Protein AF-A0A2N2ZBB4-F1 (afdb_monomer_lite)

pLDDT: mean 85.3, std 9.83, range [42.44, 98.0]

Structure (mmCIF, N/CA/C/O backbone):
data_AF-A0A2N2ZBB4-F1
#
_entry.id   AF-A0A2N2ZBB4-F1
#
loop_
_atom_site.group_PDB
_atom_site.id
_atom_site.type_symbol
_atom_site.label_atom_id
_atom_site.label_alt_id
_atom_site.label_comp_id
_atom_site.label_asym_id
_atom_site.label_entity_id
_atom_site.label_seq_id
_atom_site.pdbx_PDB_ins_code
_atom_site.Cartn_x
_atom_site.Cartn_y
_atom_site.Cartn_z
_atom_site.occupancy
_atom_site.B_iso_or_equiv
_atom_site.auth_seq_id
_atom_site.auth_comp_id
_atom_site.auth_asym_id
_atom_site.auth_atom_id
_atom_site.pdbx_PDB_model_num
ATOM 1 N N . MET A 1 1 ? 55.694 -20.682 -60.672 1.00 49.81 1 MET A N 1
ATOM 2 C CA . MET A 1 1 ? 54.400 -20.053 -61.016 1.00 49.81 1 MET A CA 1
ATOM 3 C C . MET A 1 1 ? 54.348 -18.717 -60.303 1.00 49.81 1 MET A C 1
ATOM 5 O O . MET A 1 1 ? 54.414 -18.713 -59.082 1.00 49.81 1 MET A O 1
ATOM 9 N N . GLY A 1 2 ? 54.354 -17.605 -61.037 1.00 61.22 2 GLY A N 1
ATOM 10 C CA . GLY A 1 2 ? 54.247 -16.278 -60.433 1.00 61.22 2 GLY A CA 1
ATOM 11 C C . GLY A 1 2 ? 52.829 -16.044 -59.915 1.00 61.22 2 GLY A C 1
ATOM 12 O O . GLY A 1 2 ? 51.870 -16.308 -60.638 1.00 61.22 2 GLY A O 1
ATOM 13 N N . SER A 1 3 ? 52.687 -15.614 -58.662 1.00 77.62 3 SER A N 1
ATOM 14 C CA . SER A 1 3 ? 51.388 -15.328 -58.048 1.00 77.62 3 SER A CA 1
ATOM 15 C C . SER A 1 3 ? 50.981 -13.878 -58.304 1.00 77.62 3 SER A C 1
ATOM 17 O O . SER A 1 3 ? 51.797 -12.972 -58.147 1.00 77.62 3 SER A O 1
ATOM 19 N N . VAL A 1 4 ? 49.718 -13.660 -58.675 1.00 87.31 4 VAL A N 1
ATOM 20 C CA . VAL A 1 4 ? 49.122 -12.318 -58.752 1.00 87.31 4 VAL A CA 1
ATOM 21 C C . VAL A 1 4 ? 49.021 -11.740 -57.344 1.00 87.31 4 VAL A C 1
ATOM 23 O O . VAL A 1 4 ? 48.645 -12.446 -56.408 1.00 87.31 4 VAL A O 1
ATOM 26 N N . GLN A 1 5 ? 49.361 -10.461 -57.206 1.00 90.62 5 GLN A N 1
ATOM 27 C CA . GLN A 1 5 ? 49.231 -9.722 -55.957 1.00 90.62 5 GLN A CA 1
ATOM 28 C C . GLN A 1 5 ? 48.104 -8.703 -56.048 1.00 90.62 5 GLN A C 1
ATOM 30 O O . GLN A 1 5 ? 47.898 -8.095 -57.092 1.00 90.62 5 GLN A O 1
ATOM 35 N N . PHE A 1 6 ? 47.406 -8.485 -54.943 1.00 91.88 6 PHE A N 1
ATOM 36 C CA . PHE A 1 6 ? 46.281 -7.569 -54.826 1.00 91.88 6 PHE A CA 1
ATOM 37 C C . PHE A 1 6 ? 46.608 -6.461 -53.828 1.00 91.88 6 PHE A C 1
ATOM 39 O O . PHE A 1 6 ? 47.278 -6.689 -52.818 1.00 91.88 6 PHE A O 1
ATOM 46 N N . SER A 1 7 ? 46.128 -5.259 -54.121 1.00 91.31 7 SER A N 1
ATOM 47 C CA . SER A 1 7 ? 46.130 -4.118 -53.214 1.00 91.31 7 SER A CA 1
ATOM 48 C C . SER A 1 7 ? 44.755 -3.465 -53.264 1.00 91.31 7 SER A C 1
ATOM 50 O O . SER A 1 7 ? 44.104 -3.414 -54.311 1.00 91.31 7 SER A O 1
ATOM 52 N N . SER A 1 8 ? 44.291 -3.002 -52.111 1.00 91.88 8 SER A N 1
ATOM 53 C CA . SER A 1 8 ? 42.981 -2.385 -51.961 1.00 91.88 8 SER A CA 1
ATOM 54 C C . SER A 1 8 ? 43.083 -1.119 -51.133 1.00 91.88 8 SER A C 1
ATOM 56 O O . SER A 1 8 ? 43.972 -1.002 -50.292 1.00 91.88 8 SER A O 1
ATOM 58 N N . TYR A 1 9 ? 42.150 -0.208 -51.341 1.00 93.00 9 TYR A N 1
ATOM 59 C CA . TYR A 1 9 ? 42.042 1.035 -50.601 1.00 93.00 9 TYR A CA 1
ATOM 60 C C . TYR A 1 9 ? 40.570 1.301 -50.302 1.00 93.00 9 TYR A C 1
ATOM 62 O O . TYR A 1 9 ? 39.749 1.323 -51.219 1.00 93.00 9 TYR A O 1
ATOM 70 N N . LEU A 1 10 ? 40.217 1.452 -49.023 1.00 92.94 10 LEU A N 1
ATOM 71 C CA . LEU A 1 10 ? 38.856 1.809 -48.635 1.00 92.94 10 LEU A CA 1
ATOM 72 C C . LEU A 1 10 ? 38.750 3.311 -48.359 1.00 92.94 10 LEU A C 1
ATOM 74 O O . LEU A 1 10 ? 39.071 3.791 -47.269 1.00 92.94 10 LEU A O 1
ATOM 78 N N . GLU A 1 11 ? 38.240 4.041 -49.342 1.00 91.50 11 GLU A N 1
ATOM 79 C CA . GLU A 1 11 ? 38.000 5.476 -49.240 1.00 91.50 11 GLU A CA 1
ATOM 80 C C . GLU A 1 11 ? 36.931 5.765 -48.173 1.00 91.50 11 GLU A C 1
ATOM 82 O O . GLU A 1 11 ? 35.864 5.145 -48.154 1.00 91.50 11 GLU A O 1
ATOM 87 N N . GLY A 1 12 ? 37.235 6.691 -47.259 1.00 83.44 12 GLY A N 1
ATOM 88 C CA . GLY A 1 12 ? 36.382 7.026 -46.112 1.00 83.44 12 GLY A CA 1
ATOM 89 C C . GLY A 1 12 ? 36.641 6.198 -44.845 1.00 83.44 12 GLY A C 1
ATOM 90 O O . GLY A 1 12 ? 36.011 6.452 -43.819 1.00 83.44 12 GLY A O 1
ATOM 91 N N . PHE A 1 13 ? 37.569 5.234 -44.884 1.00 90.25 13 PHE A N 1
ATOM 92 C CA . PHE A 1 13 ? 38.005 4.463 -43.710 1.00 90.25 13 PHE A CA 1
ATOM 93 C C . PHE A 1 13 ? 39.532 4.434 -43.553 1.00 90.25 13 PHE A C 1
ATOM 95 O O . PHE A 1 13 ? 40.037 4.537 -42.438 1.00 90.25 13 PHE A O 1
ATOM 102 N N . GLU A 1 14 ? 40.262 4.321 -44.663 1.00 88.38 14 GLU A N 1
ATOM 103 C CA . GLU A 1 14 ? 41.723 4.251 -44.708 1.00 88.38 14 GLU A CA 1
ATOM 104 C C . GLU A 1 14 ? 42.332 5.486 -45.375 1.00 88.38 14 GLU A C 1
ATOM 106 O O . GLU A 1 14 ? 41.694 6.149 -46.195 1.00 88.38 14 GLU A O 1
ATOM 111 N N . SER A 1 15 ? 43.587 5.781 -45.029 1.00 86.00 15 SER A N 1
ATOM 112 C CA . SER A 1 15 ? 44.340 6.896 -45.617 1.00 86.00 15 SER A CA 1
ATOM 113 C C . SER A 1 15 ? 45.124 6.499 -46.870 1.00 86.00 15 SER A C 1
ATOM 115 O O . SER A 1 15 ? 45.268 7.332 -47.753 1.00 86.00 15 SER A O 1
ATOM 117 N N . ASP A 1 16 ? 45.576 5.242 -46.973 1.00 91.25 16 ASP A N 1
ATOM 118 C CA . ASP A 1 16 ? 46.455 4.758 -48.047 1.00 91.25 16 ASP A CA 1
ATOM 119 C C . ASP A 1 16 ? 46.134 3.315 -48.470 1.00 91.25 16 ASP A C 1
ATOM 121 O O . ASP A 1 16 ? 45.447 2.571 -47.766 1.00 91.25 16 ASP A O 1
ATOM 125 N N . TRP A 1 17 ? 46.673 2.910 -49.624 1.00 92.12 17 TRP A N 1
ATOM 126 C CA . TRP A 1 17 ? 46.578 1.550 -50.157 1.00 92.12 17 TRP A CA 1
ATOM 127 C C . TRP A 1 17 ? 47.224 0.513 -49.237 1.00 92.12 17 TRP A C 1
ATOM 129 O O . TRP A 1 17 ? 48.308 0.713 -48.688 1.00 92.12 17 TRP A O 1
ATOM 139 N N . THR A 1 18 ? 46.600 -0.658 -49.138 1.00 91.69 18 THR A N 1
ATOM 140 C CA . THR A 1 18 ? 47.174 -1.777 -48.392 1.00 91.69 18 THR A CA 1
ATOM 141 C C . THR A 1 18 ? 48.433 -2.322 -49.073 1.00 91.69 18 THR A C 1
ATOM 143 O O . THR A 1 18 ? 48.511 -2.331 -50.310 1.00 91.69 18 THR A O 1
ATOM 146 N N . PRO A 1 19 ? 49.385 -2.884 -48.305 1.00 91.81 19 PRO A N 1
ATOM 147 C CA . PRO A 1 19 ? 50.499 -3.635 -48.869 1.00 91.81 19 PRO A CA 1
ATOM 148 C C . PRO A 1 19 ? 50.018 -4.746 -49.809 1.00 91.81 19 PRO A C 1
ATOM 150 O O . PRO A 1 19 ? 48.959 -5.343 -49.603 1.00 91.81 19 PRO A O 1
ATOM 153 N N . TRP A 1 20 ? 50.820 -5.029 -50.833 1.00 91.00 20 TRP A N 1
ATOM 154 C CA . TRP A 1 20 ? 50.541 -6.083 -51.803 1.00 91.00 20 TRP A CA 1
ATOM 155 C C . TRP A 1 20 ? 50.482 -7.456 -51.129 1.00 91.00 20 TRP A C 1
ATOM 157 O O . TRP A 1 20 ? 51.431 -7.868 -50.463 1.00 91.00 20 TRP A O 1
ATOM 167 N N . THR A 1 21 ? 49.385 -8.178 -51.338 1.00 90.56 21 THR A N 1
ATOM 168 C CA . THR A 1 21 ? 49.164 -9.518 -50.781 1.00 90.56 21 THR A CA 1
ATOM 169 C C . THR A 1 21 ? 48.795 -10.516 -51.872 1.00 90.56 21 THR A C 1
ATOM 171 O O . THR A 1 21 ? 48.210 -10.144 -52.882 1.00 90.56 21 THR A O 1
ATOM 174 N N . ASN A 1 22 ? 49.115 -11.795 -51.680 1.00 87.94 22 ASN A N 1
ATOM 175 C CA . ASN A 1 22 ? 48.676 -12.864 -52.586 1.00 87.94 22 ASN A CA 1
ATOM 176 C C . ASN A 1 22 ? 47.216 -13.294 -52.316 1.00 87.94 22 ASN A C 1
ATOM 178 O O . ASN A 1 22 ? 46.659 -14.085 -53.074 1.00 87.94 22 ASN A O 1
ATOM 182 N N . ASN A 1 23 ? 46.600 -12.798 -51.235 1.00 86.06 23 ASN A N 1
ATOM 183 C CA . ASN A 1 23 ? 45.224 -13.127 -50.873 1.00 86.06 23 ASN A CA 1
ATOM 184 C C . ASN A 1 23 ? 44.236 -12.317 -51.717 1.00 86.06 23 ASN A C 1
ATOM 186 O O . ASN A 1 23 ? 44.357 -11.100 -51.830 1.00 86.06 23 ASN A O 1
ATOM 190 N N . ASN A 1 24 ? 43.216 -12.985 -52.250 1.00 84.38 24 ASN A N 1
ATOM 191 C CA . ASN A 1 24 ? 42.137 -12.360 -53.019 1.00 84.38 24 ASN A CA 1
ATOM 192 C C . ASN A 1 24 ? 40.943 -11.910 -52.152 1.00 84.38 24 ASN A C 1
ATOM 194 O O . ASN A 1 24 ? 39.964 -11.392 -52.683 1.00 84.38 24 ASN A O 1
ATOM 198 N N . THR A 1 25 ? 41.005 -12.107 -50.833 1.00 86.62 25 THR A N 1
ATOM 199 C CA . THR A 1 25 ? 39.962 -11.719 -49.874 1.00 86.62 25 THR A CA 1
ATOM 200 C C . THR A 1 25 ? 40.499 -10.740 -48.842 1.00 86.62 25 THR A C 1
ATOM 202 O O . THR A 1 25 ? 41.623 -10.889 -48.356 1.00 86.62 25 THR A O 1
ATOM 205 N N . ARG A 1 26 ? 39.660 -9.778 -48.449 1.00 83.88 26 ARG A N 1
ATOM 206 C CA . ARG A 1 26 ? 39.962 -8.798 -47.406 1.00 83.88 26 ARG A CA 1
ATOM 207 C C . ARG A 1 26 ? 38.835 -8.732 -46.384 1.00 83.88 26 ARG A C 1
ATOM 209 O O . ARG A 1 26 ? 37.684 -8.526 -46.753 1.00 83.88 26 ARG A O 1
ATOM 216 N N . GLU A 1 27 ? 39.184 -8.849 -45.108 1.00 88.00 27 GLU A N 1
ATOM 217 C CA . GLU A 1 27 ? 38.256 -8.659 -43.993 1.00 88.00 27 GLU A CA 1
ATOM 218 C C . GLU A 1 27 ? 38.430 -7.260 -43.401 1.00 88.00 27 GLU A C 1
ATOM 220 O O . GLU A 1 27 ? 39.537 -6.859 -43.038 1.00 88.00 27 GLU A O 1
ATOM 225 N N . ILE A 1 28 ? 37.332 -6.509 -43.311 1.00 88.06 28 ILE A N 1
ATOM 226 C CA . ILE A 1 28 ? 37.315 -5.147 -42.774 1.00 88.06 28 ILE A CA 1
ATOM 227 C C . ILE A 1 28 ? 36.302 -5.116 -41.639 1.00 88.06 28 ILE A C 1
ATOM 229 O O . ILE A 1 28 ? 35.121 -5.396 -41.832 1.00 88.06 28 ILE A O 1
ATOM 233 N N . ASN A 1 29 ? 36.776 -4.781 -40.444 1.00 88.50 29 ASN A N 1
ATOM 234 C CA . ASN A 1 29 ? 35.970 -4.765 -39.231 1.00 88.50 29 ASN A CA 1
ATOM 235 C C . ASN A 1 29 ? 35.715 -3.326 -38.772 1.00 88.50 29 ASN A C 1
ATOM 237 O O . ASN A 1 29 ? 36.547 -2.448 -38.978 1.00 88.50 29 ASN A O 1
ATOM 241 N N . ARG A 1 30 ? 34.597 -3.115 -38.061 1.00 86.88 30 ARG A N 1
ATOM 242 C CA . ARG A 1 30 ? 34.236 -1.835 -37.411 1.00 86.88 30 ARG A CA 1
ATOM 243 C C . ARG A 1 30 ? 34.001 -0.664 -38.370 1.00 86.88 30 ARG A C 1
ATOM 245 O O . ARG A 1 30 ? 34.308 0.478 -38.041 1.00 86.88 30 ARG A O 1
ATOM 252 N N . LEU A 1 31 ? 33.409 -0.939 -39.526 1.00 90.38 31 LEU A N 1
ATOM 253 C CA . LEU A 1 31 ? 32.922 0.124 -40.392 1.00 90.38 31 LEU A CA 1
ATOM 254 C C . LEU A 1 31 ? 31.750 0.859 -39.730 1.00 90.38 31 LEU A C 1
ATOM 256 O O . LEU A 1 31 ? 30.819 0.235 -39.209 1.00 90.38 31 LEU A O 1
ATOM 260 N N . TYR A 1 32 ? 31.823 2.186 -39.733 1.00 90.19 32 TYR A N 1
ATOM 261 C CA . TYR A 1 32 ? 30.767 3.045 -39.213 1.00 90.19 32 TYR A CA 1
ATOM 262 C C . TYR A 1 32 ? 29.659 3.220 -40.262 1.00 90.19 32 TYR A C 1
ATOM 264 O O . TYR A 1 32 ? 29.865 2.931 -41.438 1.00 90.19 32 TYR A O 1
ATOM 272 N N . PRO A 1 33 ? 28.455 3.660 -39.871 1.00 91.25 33 PRO A N 1
ATOM 273 C CA . PRO A 1 33 ? 27.411 3.976 -40.834 1.00 91.25 33 PRO A CA 1
ATOM 274 C C . PRO A 1 33 ? 27.862 5.081 -41.794 1.00 91.25 33 PRO A C 1
ATOM 276 O O . PRO A 1 33 ? 28.304 6.142 -41.357 1.00 91.25 33 PRO A O 1
ATOM 279 N N . GLY A 1 34 ? 27.749 4.839 -43.097 1.00 91.25 34 GLY A N 1
ATOM 280 C CA . GLY A 1 34 ? 28.292 5.739 -44.110 1.00 91.25 34 GLY A CA 1
ATOM 281 C C . GLY A 1 34 ? 28.394 5.094 -45.485 1.00 91.25 34 GLY A C 1
ATOM 282 O O . GLY A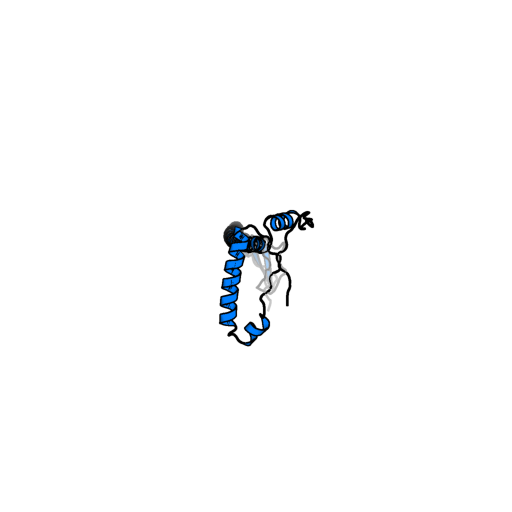 1 34 ? 28.182 3.889 -45.644 1.00 91.25 34 GLY A O 1
ATOM 283 N N . SER A 1 35 ? 28.688 5.922 -46.482 1.00 93.44 35 SER A N 1
ATOM 284 C CA . SER A 1 35 ? 28.996 5.474 -47.839 1.00 93.44 35 SER A CA 1
ATOM 285 C C . SER A 1 35 ? 30.499 5.280 -47.970 1.00 93.44 35 SER A C 1
ATOM 287 O O . SER A 1 35 ? 31.264 6.151 -47.563 1.00 93.44 35 SER A O 1
ATOM 289 N N . TYR A 1 36 ? 30.902 4.163 -48.560 1.00 94.31 36 TYR A N 1
ATOM 290 C CA . TYR A 1 36 ? 32.298 3.816 -48.779 1.00 94.31 36 TYR A CA 1
ATOM 291 C C . TYR A 1 36 ? 32.531 3.439 -50.236 1.00 94.31 36 TYR A C 1
ATOM 293 O O . TYR A 1 36 ? 31.662 2.837 -50.875 1.00 94.31 36 TYR A O 1
ATOM 301 N N . THR A 1 37 ? 33.732 3.740 -50.722 1.00 94.38 37 THR A N 1
ATOM 302 C CA . THR A 1 37 ? 34.207 3.319 -52.042 1.00 94.38 37 THR A CA 1
ATOM 303 C C . THR A 1 37 ? 35.419 2.418 -51.851 1.00 94.38 37 THR A C 1
ATOM 305 O O . THR A 1 37 ? 36.463 2.847 -51.363 1.00 94.38 37 THR A O 1
ATOM 308 N N . LEU A 1 38 ? 35.282 1.146 -52.217 1.00 94.44 38 LEU A N 1
ATOM 309 C CA . LEU A 1 38 ? 36.386 0.197 -52.214 1.00 94.44 38 LEU A CA 1
ATOM 310 C C . LEU A 1 38 ? 37.094 0.249 -53.562 1.00 94.44 38 LEU A C 1
ATOM 312 O O . LEU A 1 38 ? 36.510 -0.140 -54.568 1.00 94.44 38 LEU A O 1
ATOM 316 N N . TRP A 1 39 ? 38.351 0.667 -53.559 1.00 94.38 39 TRP A N 1
ATOM 317 C CA . TRP A 1 39 ? 39.244 0.626 -54.707 1.00 94.38 39 TRP A CA 1
ATOM 318 C C . TRP A 1 39 ? 40.098 -0.642 -54.664 1.00 94.38 39 TRP A C 1
ATOM 320 O O . TRP A 1 39 ? 40.628 -1.003 -53.613 1.00 94.38 39 TRP A O 1
ATOM 330 N N . VAL A 1 40 ? 40.247 -1.327 -55.798 1.00 92.62 40 VAL A N 1
ATOM 331 C CA . VAL A 1 40 ? 41.063 -2.541 -55.933 1.00 92.62 40 VAL A CA 1
ATOM 332 C C . VAL A 1 40 ? 41.928 -2.481 -57.183 1.00 92.62 40 VAL A C 1
ATOM 334 O O . VAL A 1 40 ? 41.483 -2.034 -58.239 1.00 92.62 40 VAL A O 1
ATOM 337 N N . LYS A 1 41 ? 43.161 -2.968 -57.068 1.00 93.31 41 LYS A N 1
ATOM 338 C CA . LYS A 1 41 ? 44.070 -3.185 -58.195 1.00 93.31 41 LYS A CA 1
ATOM 339 C C . LYS A 1 41 ? 44.900 -4.443 -57.970 1.00 93.31 41 LYS A C 1
ATOM 341 O O . LYS A 1 41 ? 45.146 -4.850 -56.832 1.00 93.31 41 LYS A O 1
ATOM 346 N N . ALA A 1 42 ? 45.326 -5.065 -59.056 1.00 91.81 42 ALA A N 1
ATOM 347 C CA . ALA A 1 42 ? 46.183 -6.238 -59.038 1.00 91.81 42 ALA A CA 1
ATOM 348 C C . ALA A 1 42 ? 47.526 -5.908 -59.685 1.00 91.81 42 ALA A C 1
ATOM 350 O O . ALA A 1 42 ? 47.624 -4.969 -60.464 1.00 91.81 42 ALA A O 1
ATOM 351 N N . LYS A 1 43 ? 48.561 -6.687 -59.398 1.00 92.06 43 LYS A N 1
ATOM 352 C CA . LYS A 1 43 ? 49.788 -6.682 -60.190 1.00 92.06 43 LYS A CA 1
ATOM 353 C C . LYS A 1 43 ? 50.210 -8.097 -60.537 1.00 92.06 43 LYS A C 1
ATOM 355 O O . LYS A 1 43 ? 50.068 -9.019 -59.725 1.00 92.06 43 LYS A O 1
ATOM 360 N N . ASN A 1 44 ? 50.688 -8.275 -61.762 1.00 87.88 44 ASN A N 1
ATOM 361 C CA . ASN A 1 44 ? 51.173 -9.562 -62.241 1.00 87.88 44 ASN A CA 1
ATOM 362 C C . ASN A 1 44 ? 52.585 -9.857 -61.694 1.00 87.88 44 ASN A C 1
ATOM 364 O O . ASN A 1 44 ? 53.189 -9.055 -60.980 1.00 87.88 44 ASN A O 1
ATOM 368 N N . PHE A 1 45 ? 53.131 -11.026 -62.021 1.00 82.38 45 PHE A N 1
ATOM 369 C CA . PHE A 1 45 ? 54.443 -11.438 -61.515 1.00 82.38 45 PHE A CA 1
ATOM 370 C C . PHE A 1 45 ? 55.632 -10.691 -62.141 1.00 82.38 45 PHE A C 1
ATOM 372 O O . PHE A 1 45 ? 56.741 -10.796 -61.624 1.00 82.38 45 PHE A O 1
ATOM 379 N N . TRP A 1 46 ? 55.410 -9.949 -63.229 1.00 81.44 46 TRP A N 1
ATOM 380 C CA . TRP A 1 46 ? 56.393 -9.048 -63.835 1.00 81.44 46 TRP A CA 1
ATOM 381 C C . TRP A 1 46 ? 56.364 -7.642 -63.215 1.00 81.44 46 TRP A C 1
ATOM 383 O O . TRP A 1 46 ? 57.181 -6.800 -63.573 1.00 81.44 46 TRP A O 1
ATOM 393 N N . GLY A 1 47 ? 55.463 -7.400 -62.256 1.00 79.62 47 GLY A N 1
ATOM 394 C CA . GLY A 1 47 ? 55.332 -6.124 -61.556 1.00 79.62 47 GLY A CA 1
ATOM 395 C C . GLY A 1 47 ? 54.439 -5.103 -62.261 1.00 79.62 47 GLY A C 1
ATOM 396 O O . GLY A 1 47 ? 54.372 -3.969 -61.798 1.00 79.62 47 GLY A O 1
ATOM 397 N N . GLU A 1 48 ? 53.736 -5.480 -63.332 1.00 86.44 48 GLU A N 1
ATOM 398 C CA . GLU A 1 48 ? 52.796 -4.591 -64.019 1.00 86.44 48 GLU A CA 1
ATOM 399 C C . GLU A 1 48 ? 51.475 -4.523 -63.248 1.00 86.44 48 GLU A C 1
ATOM 401 O O . GLU A 1 48 ? 50.870 -5.557 -62.940 1.00 86.44 48 GLU A O 1
ATOM 406 N N . GLU A 1 49 ? 51.035 -3.306 -62.931 1.00 90.75 49 GLU A N 1
ATOM 407 C CA . GLU A 1 49 ? 49.780 -3.038 -62.226 1.00 90.75 49 GLU A CA 1
ATOM 408 C C . GLU A 1 49 ? 48.586 -2.990 -63.194 1.00 90.75 49 GLU A C 1
ATOM 410 O O . GLU A 1 49 ? 48.692 -2.504 -64.319 1.00 90.75 49 GLU A O 1
ATOM 415 N N . SER A 1 50 ? 47.430 -3.474 -62.743 1.00 90.88 50 SER A N 1
ATOM 416 C CA . SER A 1 50 ? 46.154 -3.365 -63.444 1.00 90.88 50 SER A CA 1
ATOM 417 C C . SER A 1 50 ? 45.519 -1.993 -63.228 1.00 90.88 50 SER A C 1
ATOM 419 O O . SER A 1 50 ? 45.790 -1.309 -62.238 1.00 90.88 50 SER A O 1
ATOM 421 N N . GLU A 1 51 ? 44.563 -1.640 -64.086 1.00 90.00 51 GLU A N 1
ATOM 422 C CA . GLU A 1 51 ? 43.678 -0.506 -63.824 1.00 90.00 51 GLU A CA 1
ATOM 423 C C . GLU A 1 51 ? 42.919 -0.694 -62.504 1.00 90.00 51 GLU A C 1
ATOM 425 O O . GLU A 1 51 ? 42.480 -1.799 -62.151 1.00 90.00 51 GLU A O 1
ATOM 430 N N . SER A 1 52 ? 42.787 0.403 -61.759 1.00 90.88 52 SER A N 1
ATOM 431 C CA . SER A 1 52 ? 42.068 0.410 -60.488 1.00 90.88 52 SER A CA 1
ATOM 432 C C . SER A 1 52 ? 40.564 0.414 -60.737 1.00 90.88 52 SER A C 1
ATOM 434 O O . SER A 1 52 ? 40.063 1.235 -61.499 1.00 90.88 52 SER A O 1
ATOM 436 N N . HIS A 1 53 ? 39.844 -0.477 -60.063 1.00 92.38 53 HIS A N 1
ATOM 437 C CA . HIS A 1 53 ? 38.387 -0.579 -60.134 1.00 92.38 53 HIS A CA 1
ATOM 438 C C . HIS A 1 53 ? 37.764 -0.222 -58.788 1.00 92.38 53 HIS A C 1
ATOM 440 O O . HIS A 1 53 ? 38.363 -0.494 -57.747 1.00 92.38 53 HIS A O 1
ATOM 446 N N . SER A 1 54 ? 36.565 0.365 -58.801 1.00 92.38 54 SER A N 1
ATOM 447 C CA . SER A 1 54 ? 35.871 0.792 -57.585 1.00 92.38 54 SER A CA 1
ATOM 448 C C . SER A 1 54 ? 34.491 0.156 -57.411 1.00 92.38 54 SER A C 1
ATOM 450 O O . SER A 1 54 ? 33.770 -0.096 -58.377 1.00 92.38 54 SER A O 1
ATOM 452 N N . LEU A 1 55 ? 34.117 -0.099 -56.155 1.00 92.69 55 LEU A N 1
ATOM 453 C CA . LEU A 1 55 ? 32.798 -0.579 -55.745 1.00 92.69 55 LEU A CA 1
ATOM 454 C C . LEU A 1 55 ? 32.260 0.292 -54.608 1.00 92.69 55 LEU A C 1
ATOM 456 O O . LEU A 1 55 ? 32.898 0.416 -53.563 1.00 92.69 55 LEU A O 1
ATOM 460 N N . GLN A 1 56 ? 31.065 0.850 -54.788 1.00 94.25 56 GLN A N 1
ATOM 461 C CA . GLN A 1 56 ? 30.404 1.664 -53.770 1.00 94.25 56 GLN A CA 1
ATOM 462 C C . GLN A 1 56 ? 29.412 0.835 -52.956 1.00 94.25 56 GLN A C 1
ATOM 464 O O . GLN A 1 56 ? 28.620 0.072 -53.511 1.00 94.25 56 GLN A O 1
ATOM 469 N N . PHE A 1 57 ? 29.419 1.013 -51.637 1.00 92.69 57 PHE A N 1
ATOM 470 C CA . PHE A 1 57 ? 28.446 0.398 -50.738 1.00 92.69 57 PHE A CA 1
ATOM 471 C C . PHE A 1 57 ? 28.099 1.330 -49.571 1.00 92.69 57 PHE A C 1
ATOM 473 O O . PHE A 1 57 ? 28.858 2.231 -49.223 1.00 92.69 57 PHE A O 1
ATOM 480 N N . TYR A 1 58 ? 26.930 1.115 -48.963 1.00 93.75 58 TYR A N 1
ATOM 481 C CA . TYR A 1 58 ? 26.427 1.921 -47.849 1.00 93.75 58 TYR A CA 1
ATOM 482 C C . TYR A 1 58 ? 26.123 1.052 -46.633 1.00 93.75 58 TYR A C 1
ATOM 484 O O . TYR A 1 58 ? 25.401 0.056 -46.730 1.00 93.75 58 TYR A O 1
ATOM 492 N N . ILE A 1 59 ? 26.628 1.462 -45.473 1.00 91.62 59 ILE A N 1
ATOM 493 C CA . ILE A 1 59 ? 26.365 0.807 -44.193 1.00 91.62 59 ILE A CA 1
ATOM 494 C C . ILE A 1 59 ? 25.266 1.572 -43.466 1.00 91.62 59 ILE A C 1
ATOM 496 O O . ILE A 1 59 ? 25.434 2.733 -43.093 1.00 91.62 59 ILE A O 1
ATOM 500 N N . LYS A 1 60 ? 24.124 0.904 -43.262 1.00 89.19 60 LYS A N 1
ATOM 501 C CA . LYS A 1 60 ? 22.973 1.477 -42.555 1.00 89.19 60 LYS A CA 1
ATOM 502 C C . LYS A 1 60 ? 23.284 1.657 -41.061 1.00 89.19 60 LYS A C 1
ATOM 504 O O . LYS A 1 60 ? 23.869 0.752 -40.460 1.00 89.19 60 LYS A O 1
ATOM 509 N N . PRO A 1 61 ? 22.853 2.772 -40.443 1.00 86.94 61 PRO A N 1
ATOM 510 C CA . PRO A 1 61 ? 22.948 2.954 -38.999 1.00 86.94 61 PRO A CA 1
ATOM 511 C C . PRO A 1 61 ? 22.103 1.923 -38.253 1.00 86.94 61 PRO A C 1
ATOM 513 O O . PRO A 1 61 ? 21.167 1.330 -38.803 1.00 86.94 61 PRO A O 1
ATOM 516 N N . LYS A 1 62 ? 22.439 1.695 -36.982 1.00 87.50 62 LYS A N 1
ATOM 517 C CA . LYS A 1 62 ? 21.730 0.713 -36.157 1.00 87.50 62 LYS A CA 1
ATOM 518 C C . LYS A 1 62 ? 20.310 1.209 -35.890 1.00 87.50 62 LYS A C 1
ATOM 520 O O . LYS A 1 62 ? 20.080 2.395 -35.682 1.00 87.50 62 LYS A O 1
ATOM 525 N N . PHE A 1 63 ? 19.340 0.297 -35.849 1.00 81.88 63 PHE A N 1
ATOM 526 C CA . PHE A 1 63 ? 17.922 0.659 -35.710 1.00 81.88 63 PHE A CA 1
ATOM 527 C C . PHE A 1 63 ? 17.624 1.500 -34.452 1.00 81.88 63 PHE A C 1
ATOM 529 O O . PHE A 1 63 ? 16.746 2.361 -34.485 1.00 81.88 63 PHE A O 1
ATOM 536 N N . PHE A 1 64 ? 18.373 1.295 -33.363 1.00 81.88 64 PHE A N 1
ATOM 537 C CA . PHE A 1 64 ? 18.201 2.025 -32.105 1.00 81.88 64 PHE A CA 1
ATOM 538 C C . PHE A 1 64 ? 18.795 3.441 -32.104 1.00 81.88 64 PHE A C 1
ATOM 540 O O . PHE A 1 64 ? 18.543 4.202 -31.176 1.00 81.88 64 PHE A O 1
ATOM 547 N N . GLU A 1 65 ? 19.550 3.809 -33.139 1.00 79.94 65 GLU A N 1
ATOM 548 C CA . GLU A 1 65 ? 20.069 5.169 -33.338 1.00 79.94 65 GLU A CA 1
ATOM 549 C C . GLU A 1 65 ? 19.058 6.055 -34.090 1.00 79.94 65 GLU A C 1
ATOM 551 O O . GLU A 1 65 ? 19.295 7.240 -34.304 1.00 79.94 65 GLU A O 1
ATOM 556 N N . THR A 1 66 ? 17.905 5.502 -34.485 1.00 87.38 66 THR A N 1
ATOM 557 C CA . THR A 1 66 ? 16.840 6.267 -35.141 1.00 87.38 66 THR A CA 1
ATOM 558 C C . THR A 1 66 ? 15.995 7.038 -34.122 1.00 87.38 66 THR A C 1
ATOM 560 O O . THR A 1 66 ? 15.594 6.504 -33.087 1.00 87.38 66 THR A O 1
ATOM 563 N N . ASN A 1 67 ? 15.634 8.286 -34.441 1.00 88.00 67 ASN A N 1
ATOM 564 C CA . ASN A 1 67 ? 14.783 9.113 -33.571 1.00 88.00 67 ASN A CA 1
ATOM 565 C C . ASN A 1 67 ? 13.436 8.442 -33.252 1.00 88.00 67 ASN A C 1
ATOM 567 O O . ASN A 1 67 ? 12.941 8.549 -32.132 1.00 88.00 67 ASN A O 1
ATOM 571 N N . TYR A 1 68 ? 12.861 7.702 -34.207 1.00 90.19 68 TYR A N 1
ATOM 572 C CA . TYR A 1 68 ? 11.616 6.957 -34.000 1.00 90.19 68 TYR A CA 1
ATOM 573 C C . TYR A 1 68 ? 11.736 5.899 -32.900 1.00 90.19 68 TYR A C 1
ATOM 575 O O . TYR A 1 68 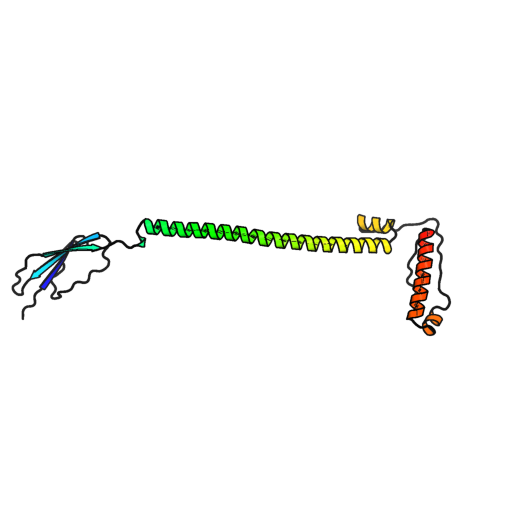? 10.809 5.742 -32.108 1.00 90.19 68 TYR A O 1
ATOM 583 N N . PHE A 1 69 ? 12.876 5.210 -32.810 1.00 92.62 69 PHE A N 1
ATOM 584 C CA . PHE A 1 69 ? 13.117 4.226 -31.758 1.00 92.62 69 PHE A CA 1
ATOM 585 C C . PHE A 1 69 ? 13.186 4.883 -30.374 1.00 92.62 69 PHE A C 1
ATOM 587 O O . PHE A 1 69 ? 12.562 4.398 -29.431 1.00 92.62 69 PHE A O 1
ATOM 594 N N . ILE A 1 70 ? 13.872 6.025 -30.262 1.00 90.75 70 ILE A N 1
ATOM 595 C CA . ILE A 1 70 ? 13.964 6.790 -29.008 1.00 90.75 70 ILE A CA 1
ATOM 596 C C . ILE A 1 70 ? 12.574 7.267 -28.568 1.00 90.75 70 ILE A C 1
ATOM 598 O O . ILE A 1 70 ? 12.196 7.086 -27.411 1.00 90.75 70 ILE A O 1
ATOM 602 N N . ILE A 1 71 ? 11.783 7.821 -29.492 1.00 95.19 71 ILE A N 1
ATOM 603 C CA . ILE A 1 71 ? 10.413 8.274 -29.214 1.00 95.19 71 ILE A CA 1
ATOM 604 C C . ILE A 1 71 ? 9.532 7.099 -28.765 1.00 95.19 71 ILE A C 1
ATOM 606 O O . ILE A 1 71 ? 8.802 7.225 -27.782 1.00 95.19 71 ILE A O 1
ATOM 610 N N . ALA A 1 72 ? 9.623 5.946 -29.433 1.00 95.69 72 ALA A N 1
ATOM 611 C CA . ALA A 1 72 ? 8.875 4.749 -29.055 1.00 95.69 72 ALA A CA 1
ATOM 612 C C . ALA A 1 72 ? 9.259 4.249 -27.651 1.00 95.69 72 ALA A C 1
ATOM 614 O O . ALA A 1 72 ? 8.384 3.921 -26.848 1.00 95.69 72 ALA A O 1
ATOM 615 N N . PHE A 1 73 ? 10.554 4.247 -27.325 1.00 95.81 73 PHE A N 1
ATOM 616 C CA . PHE A 1 73 ? 11.048 3.838 -26.012 1.00 95.81 73 PHE A CA 1
ATOM 617 C C . PHE A 1 73 ? 10.580 4.785 -24.897 1.00 95.81 73 PHE A C 1
ATOM 619 O O . PHE A 1 73 ? 10.087 4.335 -23.862 1.00 95.81 73 PHE A O 1
ATOM 626 N N . LEU A 1 74 ? 10.649 6.100 -25.130 1.00 96.88 74 LEU A N 1
ATOM 627 C CA . LEU A 1 74 ? 10.119 7.105 -24.203 1.00 96.88 74 LEU A CA 1
ATOM 628 C C . LEU A 1 74 ? 8.602 6.971 -24.021 1.00 96.88 74 LEU A C 1
ATOM 630 O O . LEU A 1 74 ? 8.112 7.054 -22.895 1.00 96.88 74 LEU A O 1
ATOM 634 N N . GLY A 1 75 ? 7.863 6.710 -25.102 1.00 97.56 75 GLY A N 1
ATOM 635 C CA . GLY A 1 75 ? 6.422 6.465 -25.060 1.00 97.56 75 GLY A CA 1
ATOM 636 C C . GLY A 1 75 ? 6.055 5.237 -24.224 1.00 97.56 75 GLY A C 1
ATOM 637 O O . GLY A 1 75 ? 5.154 5.312 -23.389 1.00 97.56 75 GLY A O 1
ATOM 638 N N . LEU A 1 76 ? 6.787 4.129 -24.380 1.00 97.88 76 LEU A N 1
ATOM 639 C CA . LEU A 1 76 ? 6.616 2.926 -23.558 1.00 97.88 76 LEU A CA 1
ATOM 640 C C . LEU A 1 76 ? 6.919 3.194 -22.080 1.00 97.88 76 LEU A C 1
ATOM 642 O O . LEU A 1 76 ? 6.158 2.767 -21.211 1.00 97.88 76 LEU A O 1
ATOM 646 N N . GLY A 1 77 ? 7.983 3.946 -21.788 1.00 97.88 77 GLY A N 1
ATOM 647 C CA . GLY A 1 77 ? 8.307 4.370 -20.426 1.00 97.88 77 GLY A CA 1
ATOM 648 C C . GLY A 1 77 ? 7.202 5.230 -19.806 1.00 97.88 77 GLY A C 1
ATOM 649 O O . GLY A 1 77 ? 6.764 4.974 -18.683 1.00 97.88 77 GLY A O 1
ATOM 650 N N . PHE A 1 78 ? 6.687 6.206 -20.556 1.00 98.00 78 PHE A N 1
ATOM 651 C CA . PHE A 1 78 ? 5.583 7.058 -20.117 1.00 98.00 78 PHE A CA 1
ATOM 652 C C . PHE A 1 78 ? 4.291 6.262 -19.888 1.00 98.00 78 PHE A C 1
ATOM 654 O O . PHE A 1 78 ? 3.621 6.444 -18.870 1.00 98.00 78 PHE A O 1
ATOM 661 N N . LEU A 1 79 ? 3.969 5.320 -20.779 1.00 98.00 79 LEU A N 1
ATOM 662 C CA . LEU A 1 79 ? 2.830 4.419 -20.616 1.00 98.00 79 LEU A CA 1
ATOM 663 C C . LEU A 1 79 ? 2.976 3.561 -19.350 1.00 98.00 79 LEU A C 1
ATOM 665 O O . LEU A 1 79 ? 2.034 3.462 -18.564 1.00 98.00 79 LEU A O 1
ATOM 669 N N . GLY A 1 80 ? 4.165 3.006 -19.101 1.00 98.00 80 GLY A N 1
ATOM 670 C CA . GLY A 1 80 ? 4.476 2.270 -17.874 1.00 98.00 80 GLY A CA 1
ATOM 671 C C . GLY A 1 80 ? 4.318 3.124 -16.610 1.00 98.00 80 GLY A C 1
ATOM 672 O O . GLY A 1 80 ? 3.743 2.671 -15.617 1.00 98.00 80 GLY A O 1
ATOM 673 N N . LEU A 1 81 ? 4.732 4.394 -16.651 1.00 97.81 81 LEU A N 1
ATOM 674 C CA . LEU A 1 81 ? 4.513 5.343 -15.556 1.00 97.81 81 LEU A CA 1
ATOM 675 C C . LEU A 1 81 ? 3.023 5.623 -15.324 1.00 97.81 81 LEU A C 1
ATOM 677 O O . LEU A 1 81 ? 2.571 5.603 -14.180 1.00 97.81 81 LEU A O 1
ATOM 681 N N . LEU A 1 82 ? 2.228 5.808 -16.380 1.00 97.44 82 LEU A N 1
ATOM 682 C CA . LEU A 1 82 ? 0.780 5.998 -16.251 1.00 97.44 82 LEU A CA 1
ATOM 683 C C . LEU A 1 82 ? 0.084 4.766 -15.667 1.00 97.44 82 LEU A C 1
ATOM 685 O O . LEU A 1 82 ? -0.779 4.906 -14.795 1.00 97.44 82 LEU A O 1
ATOM 689 N N . LEU A 1 83 ? 0.467 3.570 -16.118 1.00 97.44 83 LEU A N 1
ATOM 690 C CA . LEU A 1 83 ? -0.051 2.305 -15.600 1.00 97.44 83 LEU A CA 1
ATOM 691 C C . LEU A 1 83 ? 0.336 2.109 -14.134 1.00 97.44 83 LEU A C 1
ATOM 693 O O . LEU A 1 83 ? -0.533 1.816 -13.315 1.00 97.44 83 LEU A O 1
ATOM 697 N N . SER A 1 84 ? 1.597 2.349 -13.770 1.00 96.88 84 SER A N 1
ATOM 698 C CA . SER A 1 84 ? 2.043 2.258 -12.374 1.00 96.88 84 SER A CA 1
ATOM 699 C C . SER A 1 84 ? 1.337 3.282 -11.479 1.00 96.88 84 SER A C 1
ATOM 701 O O . SER A 1 84 ? 0.925 2.945 -10.369 1.00 96.88 84 SER A O 1
ATOM 703 N N . TYR A 1 85 ? 1.091 4.502 -11.969 1.00 97.38 85 TYR A N 1
ATOM 704 C CA . TYR A 1 85 ? 0.331 5.523 -11.249 1.00 97.38 85 TYR A CA 1
ATOM 705 C C . TYR A 1 85 ? -1.141 5.131 -11.053 1.00 97.38 85 TYR A C 1
ATOM 707 O O . TYR A 1 85 ? -1.684 5.258 -9.951 1.00 97.38 85 TYR A O 1
ATOM 715 N N . ARG A 1 86 ? -1.791 4.614 -12.103 1.00 95.56 86 ARG A N 1
ATOM 716 C CA . ARG A 1 86 ? -3.162 4.078 -12.050 1.00 95.56 86 ARG A CA 1
ATOM 717 C C . ARG A 1 86 ? -3.265 2.911 -11.071 1.00 95.56 86 ARG A C 1
ATOM 719 O O . ARG A 1 86 ? -4.169 2.904 -10.235 1.00 95.56 86 ARG A O 1
ATOM 726 N N . TRP A 1 87 ? -2.311 1.984 -11.122 1.00 94.69 87 TRP A N 1
ATOM 727 C CA . TRP A 1 87 ? -2.259 0.832 -10.228 1.00 94.69 87 TRP A CA 1
ATOM 728 C C . TRP A 1 87 ? -2.047 1.262 -8.773 1.00 94.69 87 TRP A C 1
ATOM 730 O O . TRP A 1 87 ? -2.803 0.831 -7.900 1.00 94.69 87 TRP A O 1
ATOM 740 N N . ARG A 1 88 ? -1.120 2.196 -8.500 1.00 95.19 88 ARG A N 1
ATOM 741 C CA . ARG A 1 88 ? -0.954 2.785 -7.158 1.00 95.19 88 ARG A CA 1
ATOM 742 C C . ARG A 1 88 ? -2.279 3.328 -6.642 1.00 95.19 88 ARG A C 1
ATOM 744 O O . ARG A 1 88 ? -2.709 2.931 -5.562 1.00 95.19 88 ARG A O 1
ATOM 751 N N . ARG A 1 89 ? -2.954 4.185 -7.419 1.00 91.75 89 ARG A N 1
ATOM 752 C CA . ARG A 1 89 ? -4.230 4.796 -7.007 1.00 91.75 89 ARG A CA 1
ATOM 753 C C . ARG A 1 89 ? -5.303 3.762 -6.670 1.00 91.75 89 ARG A C 1
ATOM 755 O O . ARG A 1 89 ? -5.942 3.890 -5.629 1.00 91.75 89 ARG A O 1
ATOM 762 N N . TYR A 1 90 ? -5.461 2.730 -7.496 1.00 94.31 90 TYR A N 1
ATOM 763 C CA . TYR A 1 90 ? -6.417 1.653 -7.229 1.00 94.31 90 TYR A CA 1
ATOM 764 C C . TYR A 1 90 ? -6.068 0.872 -5.952 1.00 94.31 90 TYR A C 1
ATOM 766 O O . TYR A 1 90 ? -6.931 0.617 -5.111 1.00 94.31 90 TYR A O 1
ATOM 774 N N . SER A 1 91 ? -4.788 0.545 -5.767 1.00 92.56 91 SER A N 1
ATOM 775 C CA . SER A 1 91 ? -4.328 -0.213 -4.603 1.00 92.56 91 SER A CA 1
ATOM 776 C C . SER A 1 91 ? -4.551 0.548 -3.291 1.00 92.56 91 SER A C 1
ATOM 778 O O . SER A 1 91 ? -5.061 -0.021 -2.325 1.00 92.56 91 SER A O 1
ATOM 780 N N . TYR A 1 92 ? -4.246 1.850 -3.253 1.00 94.06 92 TYR A N 1
ATOM 781 C CA . TYR A 1 92 ? -4.447 2.664 -2.048 1.00 94.06 92 TYR A CA 1
ATOM 782 C C . TYR A 1 92 ? -5.913 2.750 -1.623 1.00 94.06 92 TYR A C 1
ATOM 784 O O . TYR A 1 92 ? -6.193 2.715 -0.426 1.00 94.06 92 TYR A O 1
ATOM 792 N N . ALA A 1 93 ? -6.847 2.837 -2.575 1.00 93.12 93 ALA A N 1
ATOM 793 C CA . ALA A 1 93 ? -8.272 2.904 -2.260 1.00 93.12 93 ALA A CA 1
ATOM 794 C C . ALA A 1 93 ? -8.747 1.646 -1.511 1.00 93.12 93 ALA A C 1
ATOM 796 O O . ALA A 1 93 ? -9.425 1.746 -0.490 1.00 93.12 93 ALA A O 1
ATOM 797 N N . LYS A 1 94 ? -8.317 0.458 -1.956 1.00 91.00 94 LYS A N 1
ATOM 798 C CA . LYS A 1 94 ? -8.686 -0.814 -1.318 1.00 91.00 94 LYS A CA 1
ATOM 799 C C . LYS A 1 94 ? -8.073 -0.974 0.074 1.00 91.00 94 LYS A C 1
ATOM 801 O O . LYS A 1 94 ? -8.724 -1.501 0.974 1.00 91.00 94 LYS A O 1
ATOM 806 N N . VAL A 1 95 ? -6.832 -0.520 0.254 1.00 92.44 95 VAL A N 1
ATOM 807 C CA . VAL A 1 95 ? -6.165 -0.527 1.565 1.00 92.44 95 VAL A CA 1
ATOM 808 C C . VAL A 1 95 ? -6.889 0.398 2.544 1.00 92.44 95 VAL A C 1
ATOM 810 O O . VAL A 1 95 ? -7.162 -0.019 3.666 1.00 92.44 95 VAL A O 1
ATOM 813 N N . ARG A 1 96 ? -7.260 1.612 2.115 1.00 93.44 96 ARG A N 1
ATOM 814 C CA . ARG A 1 96 ? -8.018 2.556 2.950 1.00 93.44 96 ARG A CA 1
ATOM 815 C C . ARG A 1 96 ? -9.361 1.990 3.392 1.00 93.44 96 ARG A C 1
ATOM 817 O O . ARG A 1 96 ? -9.644 2.015 4.581 1.00 93.44 96 ARG A O 1
ATOM 824 N N . TYR A 1 97 ? -10.117 1.406 2.465 1.00 94.06 97 TYR A N 1
ATOM 825 C CA . TYR A 1 97 ? -11.403 0.782 2.777 1.00 94.06 97 TYR A CA 1
ATOM 826 C C . TYR A 1 97 ? -11.279 -0.310 3.853 1.00 94.06 97 TYR A C 1
ATOM 828 O O . TYR A 1 97 ? -12.046 -0.336 4.812 1.00 94.06 97 TYR A O 1
ATOM 836 N N . LYS A 1 98 ? -10.274 -1.190 3.737 1.00 93.25 98 LYS A N 1
ATOM 837 C CA . LYS A 1 98 ? -10.028 -2.233 4.747 1.00 93.25 98 LYS A CA 1
ATOM 838 C C . LYS A 1 98 ? -9.643 -1.652 6.103 1.00 93.25 98 LYS A C 1
ATO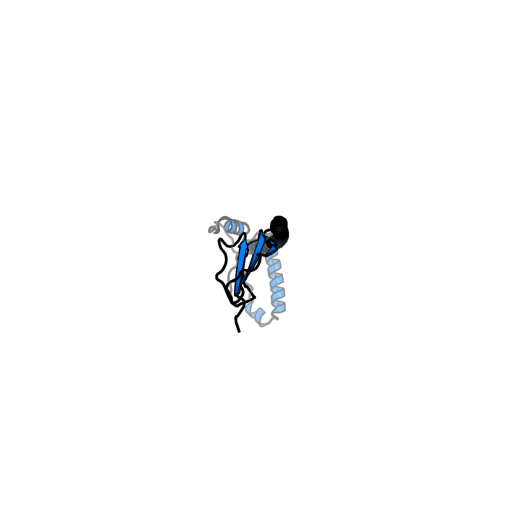M 840 O O . LYS A 1 98 ? -10.098 -2.158 7.123 1.00 93.25 98 LYS A O 1
ATOM 845 N N . LEU A 1 99 ? -8.796 -0.624 6.113 1.00 95.25 99 LEU A N 1
ATOM 846 C CA . LEU A 1 99 ? -8.344 0.001 7.350 1.00 95.25 99 LEU A CA 1
ATOM 847 C C . LEU A 1 99 ? -9.503 0.691 8.076 1.00 95.25 99 LEU A C 1
ATOM 849 O O . LEU A 1 99 ? -9.663 0.506 9.274 1.00 95.25 99 LEU A O 1
ATOM 853 N N . GLU A 1 100 ? -10.333 1.426 7.343 1.00 95.38 100 GLU A N 1
ATOM 854 C CA . GLU A 1 100 ? -11.510 2.104 7.885 1.00 95.38 100 GLU A CA 1
ATOM 855 C C . GLU A 1 100 ? -12.535 1.106 8.434 1.00 95.38 100 GLU A C 1
ATOM 857 O O . GLU A 1 100 ? -13.005 1.257 9.559 1.00 95.38 100 GLU A O 1
ATOM 862 N N . SER A 1 101 ? -12.804 0.024 7.697 1.00 94.81 101 SER A N 1
ATOM 863 C CA . SER A 1 101 ? -13.672 -1.054 8.178 1.00 94.81 101 SER A CA 1
ATOM 864 C C . SER A 1 101 ? -13.140 -1.700 9.460 1.00 94.81 101 SER A C 1
ATOM 866 O O . SER A 1 101 ? -13.923 -1.986 10.363 1.00 94.81 101 SER A O 1
ATOM 868 N N . LEU A 1 102 ? -11.828 -1.936 9.548 1.00 95.50 102 LEU A N 1
ATOM 869 C CA . LEU A 1 102 ? -11.214 -2.541 10.728 1.00 95.50 102 LEU A CA 1
ATOM 870 C C . LEU A 1 102 ? -11.267 -1.598 11.935 1.00 95.50 102 LEU A C 1
ATOM 872 O O . LEU A 1 102 ? -11.577 -2.039 13.038 1.00 95.50 102 LEU A O 1
ATOM 876 N N . ILE A 1 103 ? -10.987 -0.308 11.727 1.00 95.56 103 ILE A N 1
ATOM 877 C CA . ILE A 1 103 ? -11.097 0.713 12.775 1.00 95.56 103 ILE A CA 1
ATOM 878 C C . ILE A 1 103 ? -12.530 0.754 13.299 1.00 95.56 103 ILE A C 1
ATOM 880 O O . ILE A 1 103 ? -12.720 0.627 14.503 1.00 95.56 103 ILE A O 1
ATOM 884 N N . ASN A 1 104 ? -13.527 0.831 12.414 1.00 95.25 104 ASN A N 1
ATOM 885 C CA . ASN A 1 104 ? -14.932 0.871 12.818 1.00 95.25 104 ASN A CA 1
ATOM 886 C C . ASN A 1 104 ? -15.335 -0.362 13.639 1.00 95.25 104 ASN A C 1
ATOM 888 O O . ASN A 1 104 ? -15.957 -0.207 14.685 1.00 95.25 104 ASN A O 1
ATOM 8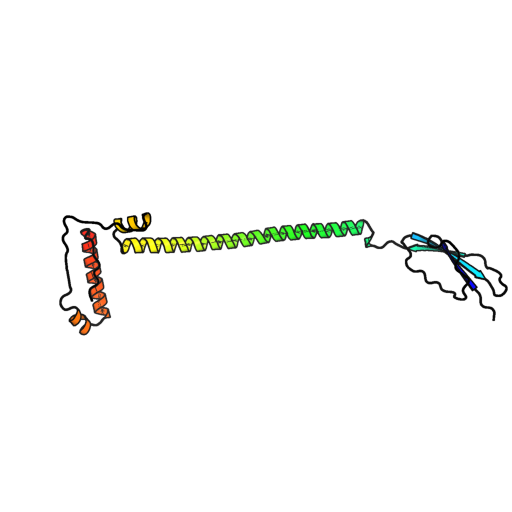92 N N . GLN A 1 105 ? -14.924 -1.567 13.228 1.00 94.81 105 GLN A N 1
ATOM 893 C CA . GLN A 1 105 ? -15.180 -2.791 13.999 1.00 94.81 105 GLN A CA 1
ATOM 894 C C . GLN A 1 105 ? -14.551 -2.737 15.396 1.00 94.81 105 GLN A C 1
ATOM 896 O O . GLN A 1 105 ? -15.226 -3.002 16.386 1.00 94.81 105 GLN A O 1
ATOM 901 N N . ARG A 1 106 ? -13.275 -2.344 15.498 1.00 93.25 106 ARG A N 1
ATOM 902 C CA . ARG A 1 106 ? -12.582 -2.227 16.791 1.00 93.25 106 ARG A CA 1
ATOM 903 C C . ARG A 1 106 ? -13.194 -1.156 17.683 1.00 93.25 106 ARG A C 1
ATOM 905 O O . ARG A 1 106 ? -13.291 -1.347 18.891 1.00 93.25 106 ARG A O 1
ATOM 912 N N . THR A 1 107 ? -13.610 -0.035 17.106 1.00 95.31 107 THR A N 1
ATOM 913 C CA . THR A 1 107 ? -14.298 1.022 17.846 1.00 95.31 107 THR A CA 1
ATOM 914 C C . THR A 1 107 ? -15.649 0.532 18.362 1.00 95.31 107 THR A C 1
ATOM 916 O O . THR A 1 107 ? -15.966 0.787 19.518 1.00 95.31 107 THR A O 1
ATOM 919 N N . GLU A 1 108 ? -16.415 -0.215 17.564 1.00 95.50 108 GLU A N 1
ATOM 920 C CA . GLU A 1 108 ? -17.690 -0.794 18.002 1.00 95.50 108 GLU A CA 1
ATOM 921 C C . GLU A 1 108 ? -17.502 -1.823 19.131 1.00 95.50 108 GLU A C 1
ATOM 923 O O . GLU A 1 108 ? -18.238 -1.793 20.119 1.00 95.50 108 GLU A O 1
ATOM 928 N N . GLU A 1 109 ? -16.492 -2.694 19.031 1.00 93.38 109 GLU A N 1
ATOM 929 C CA . GLU A 1 109 ? -16.112 -3.632 20.099 1.00 93.38 109 GLU A CA 1
ATOM 930 C C . GLU A 1 109 ? -15.773 -2.895 21.403 1.00 93.38 109 GLU A C 1
ATOM 932 O O . GLU A 1 109 ? -16.323 -3.223 22.456 1.00 93.38 109 GLU A O 1
ATOM 937 N N . LEU A 1 110 ? -14.934 -1.855 21.327 1.00 92.69 110 LEU A N 1
ATOM 938 C CA . LEU A 1 110 ? -14.550 -1.047 22.488 1.00 92.69 110 LEU A CA 1
ATOM 939 C C . LEU A 1 110 ? -15.741 -0.318 23.114 1.00 92.69 110 LEU A C 1
ATOM 941 O O . LEU A 1 110 ? -15.818 -0.218 24.338 1.00 92.69 110 LEU A O 1
ATOM 945 N N . VAL A 1 111 ? -16.674 0.192 22.305 1.00 94.38 111 VAL A N 1
ATOM 946 C CA . VAL A 1 111 ? -17.894 0.837 22.816 1.00 94.38 111 VAL A CA 1
ATOM 947 C C . VAL A 1 111 ? -18.744 -0.174 23.587 1.00 94.38 111 VAL A C 1
ATOM 949 O O . VAL A 1 111 ? -19.128 0.110 24.720 1.00 94.38 111 VAL A O 1
ATOM 952 N N . LYS A 1 112 ? -18.963 -1.375 23.038 1.00 92.56 112 LYS A N 1
ATOM 953 C CA . LYS A 1 112 ? -19.721 -2.441 23.718 1.00 92.56 112 LYS A CA 1
ATOM 954 C C . LYS A 1 112 ? -19.051 -2.896 25.014 1.00 92.56 112 LYS A C 1
ATOM 956 O O . LYS A 1 112 ? -19.724 -3.091 26.026 1.00 92.56 112 LYS A O 1
ATOM 961 N N . GLU A 1 113 ? -17.731 -3.064 25.009 1.00 88.25 113 GLU A N 1
ATOM 962 C CA . GLU A 1 113 ? -16.979 -3.453 26.206 1.00 88.25 113 GLU A CA 1
ATOM 963 C C . GLU A 1 113 ? -17.016 -2.358 27.281 1.00 88.25 113 GLU A C 1
ATOM 965 O O . GLU A 1 113 ? -17.210 -2.651 28.467 1.00 88.25 113 GLU A O 1
ATOM 970 N N . LYS A 1 114 ? -16.919 -1.088 26.871 1.00 88.69 114 LYS A N 1
ATOM 971 C CA . LYS A 1 114 ? -17.068 0.062 27.766 1.00 88.69 114 LYS A CA 1
ATOM 972 C C . LYS A 1 114 ? -18.462 0.115 28.383 1.00 88.69 114 LYS A C 1
ATOM 974 O O . LYS A 1 114 ? -18.566 0.264 29.595 1.00 88.69 114 LYS A O 1
ATOM 979 N N . GLU A 1 115 ? -19.521 -0.054 27.592 1.00 88.69 115 GLU A N 1
ATOM 980 C CA . GLU A 1 115 ? -20.899 -0.095 28.100 1.00 88.69 115 GLU A CA 1
ATOM 981 C C . GLU A 1 115 ? -21.109 -1.249 29.085 1.00 88.69 115 GLU A C 1
ATOM 983 O O . GLU A 1 115 ? -21.735 -1.074 30.131 1.00 88.69 115 GLU A O 1
ATOM 988 N N . LYS A 1 116 ? -20.555 -2.432 28.795 1.00 85.00 116 LYS A N 1
ATOM 989 C CA . LYS A 1 116 ? -20.604 -3.574 29.715 1.00 85.00 116 LYS A CA 1
ATOM 990 C C . LYS A 1 116 ? -19.879 -3.267 31.027 1.00 85.00 116 LYS A C 1
ATOM 992 O O . LYS A 1 116 ? -20.410 -3.565 32.094 1.00 85.00 116 LYS A O 1
ATOM 997 N N . THR A 1 117 ? -18.702 -2.651 30.951 1.00 82.12 117 THR A N 1
ATOM 998 C CA . THR A 1 117 ? -17.912 -2.252 32.125 1.00 82.12 117 THR A CA 1
ATOM 999 C C . THR A 1 117 ? -18.644 -1.202 32.959 1.00 82.12 117 THR A C 1
ATOM 1001 O O . THR A 1 117 ? -18.759 -1.363 34.171 1.00 82.12 117 THR A O 1
ATOM 1004 N N . ASP A 1 118 ? -19.211 -0.175 32.323 1.00 79.75 118 ASP A N 1
ATOM 1005 C CA . ASP A 1 118 ? -19.972 0.879 32.999 1.00 79.75 118 ASP A CA 1
ATOM 1006 C C . ASP A 1 118 ? -21.234 0.315 33.681 1.00 79.75 118 ASP A C 1
ATOM 1008 O O . ASP A 1 118 ? -21.517 0.646 34.834 1.00 79.75 118 ASP A O 1
ATOM 1012 N N . ASN A 1 119 ? -21.946 -0.607 33.024 1.00 79.88 119 ASN A N 1
ATOM 1013 C CA . ASN A 1 119 ? -23.099 -1.296 33.611 1.00 79.88 119 ASN A CA 1
ATOM 1014 C C . ASN A 1 119 ? -22.719 -2.191 34.799 1.00 79.88 119 ASN A C 1
ATOM 1016 O O . ASN A 1 119 ? -23.463 -2.263 35.776 1.00 79.88 119 ASN A O 1
ATOM 1020 N N . LEU A 1 120 ? -21.580 -2.886 34.732 1.00 76.38 120 LEU A N 1
ATOM 1021 C CA . LEU A 1 120 ? -21.084 -3.695 35.847 1.00 76.38 120 LEU A CA 1
ATOM 1022 C C . LEU A 1 120 ? -20.670 -2.817 37.032 1.00 76.38 120 LEU A C 1
ATOM 1024 O O . LEU A 1 120 ? -21.064 -3.106 38.160 1.00 76.38 120 LEU A O 1
ATOM 1028 N N . LEU A 1 121 ? -19.946 -1.722 36.786 1.00 70.31 121 LEU A N 1
ATOM 1029 C CA . LEU A 1 121 ? -19.564 -0.764 37.827 1.00 70.31 121 LEU A CA 1
ATOM 1030 C C . LEU A 1 121 ? -20.791 -0.195 38.549 1.00 70.31 121 LEU A C 1
ATOM 1032 O O . LEU A 1 121 ? -20.801 -0.152 39.777 1.00 70.31 121 LEU A O 1
ATOM 1036 N N . ALA A 1 122 ? -21.849 0.150 37.808 1.00 68.19 122 ALA A N 1
ATOM 1037 C CA . ALA A 1 122 ? -23.102 0.649 38.376 1.00 68.19 122 ALA A CA 1
ATOM 1038 C C . ALA A 1 122 ? -23.863 -0.382 39.233 1.00 68.19 122 ALA A C 1
ATOM 1040 O O . ALA A 1 122 ? -24.688 0.006 40.056 1.00 68.19 122 ALA A O 1
ATOM 1041 N N . ARG A 1 123 ? -23.617 -1.686 39.036 1.00 66.31 123 ARG A N 1
ATOM 1042 C CA . ARG A 1 123 ? -24.237 -2.773 39.817 1.00 66.31 123 ARG A CA 1
ATOM 1043 C C . ARG A 1 123 ? -23.430 -3.169 41.052 1.00 66.31 123 ARG A C 1
ATOM 1045 O O . ARG A 1 123 ? -23.992 -3.743 41.979 1.00 66.31 123 ARG A O 1
ATOM 1052 N N . VAL A 1 124 ? -22.118 -2.935 41.048 1.00 72.06 124 VAL A N 1
ATOM 1053 C CA . VAL A 1 124 ? -21.212 -3.368 42.126 1.00 72.06 124 VAL A CA 1
ATOM 1054 C C . VAL A 1 124 ? -20.976 -2.262 43.151 1.00 72.06 124 VAL A C 1
ATOM 1056 O O . VAL A 1 124 ? -20.804 -2.567 44.330 1.00 72.06 124 VAL A O 1
ATOM 1059 N N . LEU A 1 125 ? -20.974 -0.999 42.721 1.00 67.75 125 LEU A N 1
ATOM 1060 C CA . LEU A 1 125 ? -20.693 0.152 43.573 1.00 67.75 125 LEU A CA 1
ATOM 1061 C C . LEU A 1 125 ? -21.908 1.095 43.651 1.00 67.75 125 LEU A C 1
ATOM 1063 O O . LEU A 1 125 ? -22.581 1.301 42.638 1.00 67.75 125 LEU A O 1
ATOM 1067 N N . PRO A 1 126 ? -22.174 1.715 44.817 1.00 69.81 126 PRO A N 1
ATOM 1068 C CA . PRO A 1 126 ? -23.098 2.842 44.926 1.00 69.81 126 PRO A CA 1
ATOM 1069 C C . PRO A 1 126 ? -22.796 3.921 43.875 1.00 69.81 126 PRO A C 1
ATOM 1071 O O . PRO A 1 126 ? -21.636 4.215 43.585 1.00 69.81 126 PRO A O 1
ATOM 1074 N N . LYS A 1 127 ? -23.834 4.549 43.306 1.00 68.06 127 LYS A N 1
ATOM 1075 C CA . LYS A 1 127 ? -23.690 5.516 42.194 1.00 68.06 127 LYS A CA 1
ATOM 1076 C C . LYS A 1 127 ? -22.683 6.639 42.483 1.00 68.06 127 LYS A C 1
ATOM 1078 O O . LYS A 1 127 ? -21.932 7.035 41.587 1.00 68.06 127 LYS A O 1
ATOM 1083 N N . ASP A 1 128 ? -22.640 7.107 43.726 1.00 70.69 128 ASP A N 1
ATOM 1084 C CA . ASP A 1 128 ? -21.768 8.204 44.148 1.00 70.69 128 ASP A CA 1
ATOM 1085 C C . ASP A 1 128 ? -20.294 7.774 44.230 1.00 70.69 128 ASP A C 1
ATOM 1087 O O . ASP A 1 128 ? -19.406 8.508 43.794 1.00 70.69 128 ASP A O 1
ATOM 1091 N N . THR A 1 129 ? -20.015 6.550 44.694 1.00 73.56 129 THR A N 1
ATOM 1092 C CA . THR A 1 129 ? -18.645 6.016 44.787 1.00 73.56 129 THR A CA 1
ATOM 1093 C C . THR A 1 129 ? -18.108 5.574 43.427 1.00 73.56 129 THR A C 1
ATOM 1095 O O . THR A 1 129 ? -16.933 5.795 43.136 1.00 73.56 129 THR A O 1
ATOM 1098 N N . ALA A 1 130 ? -18.961 5.025 42.553 1.00 71.94 130 ALA A N 1
ATOM 1099 C CA . ALA A 1 130 ? -18.602 4.692 41.174 1.00 71.94 130 ALA A CA 1
ATOM 1100 C C . ALA A 1 130 ? -18.197 5.940 40.368 1.00 71.94 130 ALA A C 1
ATOM 1102 O O . ALA A 1 130 ? -17.207 5.913 39.632 1.00 71.94 130 ALA A O 1
ATOM 1103 N N . SER A 1 131 ? -18.940 7.040 40.532 1.00 75.12 131 SER A N 1
ATOM 1104 C CA . SER A 1 131 ? -18.655 8.316 39.864 1.00 75.12 131 SER A CA 1
ATOM 1105 C C . SER A 1 131 ? -17.346 8.928 40.368 1.00 75.12 131 SER A C 1
ATOM 1107 O O . SER A 1 131 ? -16.502 9.319 39.562 1.00 75.12 131 SER A O 1
ATOM 1109 N N . GLU A 1 132 ? -17.122 8.922 41.688 1.00 79.06 132 GLU A N 1
ATOM 1110 C CA . GLU A 1 132 ? -15.872 9.414 42.277 1.00 79.06 132 GLU A CA 1
ATOM 1111 C C . GLU A 1 132 ? -14.656 8.581 41.835 1.00 79.06 132 GLU A C 1
ATOM 1113 O O . GLU A 1 132 ? -13.617 9.145 41.483 1.00 79.06 132 GLU A O 1
ATOM 1118 N N . LEU A 1 133 ? -14.786 7.251 41.780 1.00 78.75 133 LEU A N 1
ATOM 1119 C CA . LEU A 1 133 ? -13.719 6.360 41.320 1.00 78.75 133 LEU A CA 1
ATOM 1120 C C . LEU A 1 133 ? -13.369 6.602 39.845 1.00 78.75 133 LEU A C 1
ATOM 1122 O O . LEU A 1 133 ? -12.189 6.626 39.494 1.00 78.75 133 LEU A O 1
ATOM 1126 N N . LYS A 1 134 ? -14.377 6.812 38.990 1.00 76.00 134 LYS A N 1
ATOM 1127 C CA . LYS A 1 134 ? -14.194 7.048 37.550 1.00 76.00 134 LYS A CA 1
ATOM 1128 C C . LYS A 1 134 ? -13.515 8.387 37.255 1.00 76.00 134 LYS A C 1
ATOM 1130 O O . LYS A 1 134 ? -12.747 8.475 36.303 1.00 76.00 134 LYS A O 1
ATOM 1135 N N . GLU A 1 135 ? -13.784 9.413 38.060 1.00 81.06 135 GLU A N 1
ATOM 1136 C CA . GLU A 1 135 ? -13.246 10.762 37.858 1.00 81.06 135 GLU A CA 1
ATOM 1137 C C . GLU A 1 135 ? -11.881 10.970 38.532 1.00 81.06 135 GLU A C 1
ATOM 1139 O O . GLU A 1 135 ? -10.987 11.584 37.951 1.00 81.06 135 GLU A O 1
ATOM 1144 N N . LYS A 1 136 ? -11.692 10.444 39.749 1.00 81.50 136 LYS A N 1
ATOM 1145 C CA . LYS A 1 136 ? -10.503 10.722 40.575 1.00 81.50 136 LYS A CA 1
ATOM 1146 C C . LYS A 1 136 ? -9.526 9.550 40.677 1.00 81.50 136 LYS A C 1
ATOM 1148 O O . LYS A 1 136 ? -8.456 9.715 41.261 1.00 81.50 136 LYS A O 1
ATOM 1153 N N . GLY A 1 137 ? -9.889 8.362 40.185 1.00 79.25 137 GLY A N 1
ATOM 1154 C CA . GLY A 1 137 ? -9.089 7.135 40.300 1.00 79.25 137 GLY A CA 1
ATOM 1155 C C . GLY A 1 137 ? -8.969 6.577 41.727 1.00 79.25 137 GLY A C 1
ATOM 1156 O O . GLY A 1 137 ? -8.291 5.576 41.941 1.00 79.25 137 GLY A O 1
ATOM 1157 N N . ARG A 1 138 ? -9.612 7.216 42.712 1.00 75.62 138 ARG A N 1
ATOM 1158 C CA . ARG A 1 138 ? -9.646 6.817 44.125 1.00 75.62 138 ARG A CA 1
ATOM 1159 C C . ARG A 1 138 ? -10.953 7.276 44.766 1.00 75.62 138 ARG A C 1
ATOM 1161 O O . ARG A 1 138 ? -11.459 8.338 44.413 1.00 75.62 138 ARG A O 1
ATOM 1168 N N . VAL A 1 139 ? -11.449 6.509 45.731 1.00 74.75 139 VAL A N 1
ATOM 1169 C CA . VAL A 1 139 ? -12.625 6.860 46.545 1.00 74.75 139 VAL A CA 1
ATOM 1170 C C . VAL A 1 139 ? -12.143 7.341 47.909 1.00 74.75 139 VAL A C 1
ATOM 1172 O O . VAL A 1 139 ? -11.259 6.721 48.503 1.00 74.75 139 VAL A O 1
ATOM 1175 N N . ASN A 1 140 ? -12.685 8.456 48.399 1.00 72.25 140 ASN A N 1
ATOM 1176 C CA . ASN A 1 140 ? -12.346 8.955 49.731 1.00 72.25 140 ASN A CA 1
ATOM 1177 C C . ASN A 1 140 ? -13.142 8.204 50.806 1.00 72.25 140 ASN A C 1
ATOM 1179 O O . ASN A 1 140 ? -14.326 7.918 50.631 1.00 72.25 140 ASN A O 1
ATOM 1183 N N . THR A 1 141 ? -12.510 7.917 51.944 1.00 70.31 141 THR A N 1
ATOM 1184 C CA . THR A 1 141 ? -13.186 7.277 53.078 1.00 70.31 141 THR A CA 1
ATOM 1185 C C . THR A 1 141 ? -14.283 8.193 53.621 1.00 70.31 141 THR A C 1
ATOM 1187 O O . THR A 1 141 ? -13.996 9.287 54.110 1.00 70.31 141 THR A O 1
ATOM 1190 N N . GLN A 1 142 ? -15.539 7.750 53.554 1.00 70.81 142 GLN A N 1
ATOM 1191 C CA . GLN A 1 142 ? -16.674 8.487 54.110 1.00 70.81 142 GLN A CA 1
ATOM 1192 C C . GLN A 1 142 ? -16.874 8.126 55.585 1.00 70.81 142 GLN A C 1
ATOM 1194 O O . GLN A 1 142 ? -16.800 6.958 55.969 1.00 70.81 142 GLN A O 1
ATOM 1199 N N . ARG A 1 143 ? -17.123 9.136 56.427 1.00 74.44 143 ARG A N 1
ATOM 1200 C CA . ARG A 1 143 ? -17.428 8.955 57.850 1.00 74.44 143 ARG A CA 1
ATOM 1201 C C . ARG A 1 143 ? -18.859 9.398 58.111 1.00 74.44 143 ARG A C 1
ATOM 1203 O O . ARG A 1 143 ? -19.181 10.571 57.947 1.00 74.44 143 ARG A O 1
ATOM 1210 N N . PHE A 1 144 ? -19.691 8.471 58.560 1.00 78.94 144 PHE A N 1
ATOM 1211 C CA . PHE A 1 144 ? -21.077 8.745 58.915 1.00 78.94 144 PHE A CA 1
ATOM 1212 C C . PHE A 1 144 ? -21.196 8.954 60.429 1.00 78.94 144 PHE A C 1
ATOM 1214 O O . PHE A 1 144 ? -20.619 8.196 61.207 1.00 78.94 144 PHE A O 1
ATOM 1221 N N . GLN A 1 145 ? -21.903 10.008 60.853 1.00 79.31 145 GLN A N 1
ATOM 1222 C CA . GLN A 1 145 ? -22.076 10.328 62.279 1.00 79.31 145 GLN A CA 1
ATOM 1223 C C . GLN A 1 145 ? -23.129 9.445 62.960 1.00 79.31 145 GLN A C 1
ATOM 1225 O O . GLN A 1 145 ? -22.998 9.143 64.142 1.00 79.31 145 GLN A O 1
ATOM 1230 N N . VAL A 1 146 ? -24.157 9.026 62.218 1.00 86.62 146 VAL A N 1
ATOM 1231 C CA . VAL A 1 146 ? -25.246 8.172 62.700 1.00 86.62 146 VAL A CA 1
ATOM 1232 C C . VAL A 1 146 ? -25.547 7.145 61.617 1.00 86.62 146 VAL A C 1
ATOM 1234 O O . VAL A 1 146 ? -25.873 7.518 60.493 1.00 86.62 146 VAL A O 1
ATOM 1237 N N . VAL A 1 147 ? -25.420 5.863 61.954 1.00 83.88 147 VAL A N 1
ATOM 1238 C CA . VAL A 1 147 ? -25.749 4.737 61.070 1.00 83.88 147 VAL A CA 1
ATOM 1239 C C . VAL A 1 147 ? -26.484 3.664 61.857 1.00 83.88 147 VAL A C 1
ATOM 1241 O O . VAL A 1 147 ? -26.236 3.473 63.047 1.00 83.88 147 VAL A O 1
ATOM 1244 N N . THR A 1 148 ? -27.366 2.941 61.179 1.00 85.19 148 THR A N 1
ATOM 1245 C CA . THR A 1 148 ? -27.974 1.716 61.697 1.00 85.19 148 THR A CA 1
ATOM 1246 C C . THR A 1 148 ? -27.504 0.572 60.817 1.00 85.19 148 THR A C 1
ATOM 1248 O O . THR A 1 148 ? -27.733 0.590 59.611 1.00 85.19 148 THR A O 1
ATOM 1251 N N . VAL A 1 149 ? -26.817 -0.400 61.413 1.00 85.25 149 VAL A N 1
ATOM 1252 C CA . VAL A 1 149 ? -26.323 -1.588 60.710 1.00 85.25 149 VAL A CA 1
ATOM 1253 C C . VAL A 1 149 ? -27.246 -2.752 61.041 1.00 85.25 149 VAL A C 1
ATOM 1255 O O . VAL A 1 149 ? -27.473 -3.042 62.215 1.00 85.25 149 VAL A O 1
ATOM 1258 N N . LEU A 1 150 ? -27.784 -3.402 60.010 1.00 83.12 150 LEU A N 1
ATOM 1259 C CA . LEU A 1 150 ? -28.555 -4.633 60.145 1.00 83.12 150 LEU A CA 1
ATOM 1260 C C . LEU A 1 150 ? -27.636 -5.820 59.857 1.00 83.12 150 LEU A C 1
ATOM 1262 O O . LEU A 1 150 ? -27.118 -5.940 58.749 1.00 83.12 150 LEU A O 1
ATOM 1266 N N . PHE A 1 151 ? -27.467 -6.697 60.843 1.00 80.75 151 PHE A N 1
ATOM 1267 C CA . PHE A 1 151 ? -26.845 -8.004 60.655 1.00 80.75 151 PHE A CA 1
ATOM 1268 C C . PHE A 1 151 ? -27.949 -9.049 60.521 1.00 80.75 151 PHE A C 1
ATOM 1270 O O . PHE A 1 151 ? -28.826 -9.137 61.380 1.00 80.75 151 PHE A O 1
ATOM 1277 N N . CYS A 1 152 ? -27.913 -9.822 59.442 1.00 75.19 152 CYS A N 1
ATOM 1278 C CA . CYS A 1 152 ? -28.803 -10.952 59.223 1.00 75.19 152 CYS A CA 1
ATOM 1279 C C . CYS A 1 152 ? -27.973 -12.154 58.777 1.00 75.19 152 CYS A C 1
ATOM 1281 O O . CYS A 1 152 ? -27.125 -12.022 57.895 1.00 75.19 152 CYS A O 1
ATOM 1283 N N . ASP A 1 153 ? -28.236 -13.302 59.385 1.00 78.38 153 ASP A N 1
ATOM 1284 C CA . ASP A 1 153 ? -27.648 -14.587 59.023 1.00 78.38 153 ASP A CA 1
ATOM 1285 C C . ASP A 1 153 ? -28.774 -15.615 58.856 1.00 78.38 153 ASP A C 1
ATOM 1287 O O . ASP A 1 153 ? -29.857 -15.455 59.432 1.00 78.38 153 ASP A O 1
ATOM 1291 N N . ILE A 1 154 ? -28.545 -16.638 58.037 1.00 76.50 154 ILE A N 1
ATOM 1292 C CA . ILE A 1 154 ? -29.501 -17.724 57.831 1.00 76.50 154 ILE A CA 1
ATOM 1293 C C . ILE A 1 154 ? -29.219 -18.794 58.883 1.00 76.50 154 ILE A C 1
ATOM 1295 O O . ILE A 1 154 ? -28.252 -19.549 58.792 1.00 76.50 154 ILE A O 1
ATOM 1299 N N . GLU A 1 155 ? -30.092 -18.881 59.883 1.00 76.69 155 GLU A N 1
ATOM 1300 C CA . GLU A 1 155 ? -29.971 -19.883 60.938 1.00 76.69 155 GLU A CA 1
ATOM 1301 C C . GLU A 1 155 ? -29.986 -21.306 60.350 1.00 76.69 155 GLU A C 1
ATOM 1303 O O . GLU A 1 155 ? -30.910 -21.701 59.638 1.00 76.69 155 GLU A O 1
ATOM 1308 N N . GLY A 1 156 ? -28.948 -22.091 60.655 1.00 72.69 156 GLY A N 1
ATOM 1309 C CA . GLY A 1 156 ? -28.870 -23.497 60.255 1.00 72.69 156 GLY A CA 1
ATOM 1310 C C . GLY A 1 156 ? -28.520 -23.745 58.783 1.00 72.69 156 GLY A C 1
ATOM 1311 O O . GLY A 1 156 ? -28.736 -24.862 58.311 1.00 72.69 156 GLY A O 1
ATOM 1312 N N . PHE A 1 157 ? -27.958 -22.759 58.073 1.00 74.06 157 PHE A N 1
ATOM 1313 C CA . PHE A 1 157 ? -27.575 -22.868 56.657 1.00 74.06 157 PHE A CA 1
ATOM 1314 C C . PHE A 1 157 ? -26.768 -24.139 56.332 1.00 74.06 157 PHE A C 1
ATOM 1316 O O . PHE A 1 157 ? -27.121 -24.863 55.404 1.00 74.06 157 PHE A O 1
ATOM 1323 N N . THR A 1 158 ? -25.778 -24.483 57.163 1.00 75.06 158 THR A N 1
ATOM 1324 C CA . THR A 1 158 ? -24.943 -25.693 57.019 1.00 75.06 158 THR A CA 1
ATOM 1325 C C . THR A 1 158 ? -25.752 -26.993 57.008 1.00 75.06 158 THR A C 1
ATOM 1327 O O . THR A 1 158 ? -25.423 -27.940 56.306 1.00 75.06 158 THR A O 1
ATOM 1330 N N . ARG A 1 159 ? -26.844 -27.060 57.775 1.00 73.94 159 ARG A N 1
ATOM 1331 C CA . ARG A 1 159 ? -27.678 -28.268 57.854 1.00 73.94 159 ARG A CA 1
ATOM 1332 C C . ARG A 1 159 ? -28.565 -28.413 56.618 1.00 73.94 159 ARG A C 1
ATOM 1334 O O . ARG A 1 159 ? -28.834 -29.516 56.160 1.00 73.94 159 ARG A O 1
ATOM 1341 N N . ILE A 1 160 ? -29.002 -27.281 56.073 1.00 72.19 160 ILE A N 1
ATOM 1342 C CA . ILE A 1 160 ? -29.859 -27.212 54.888 1.00 72.19 160 ILE A CA 1
ATOM 1343 C C . ILE A 1 160 ? -29.060 -27.581 53.629 1.00 72.19 160 ILE A C 1
ATOM 1345 O O . ILE A 1 160 ? -29.596 -28.267 52.758 1.00 72.19 160 ILE A O 1
ATOM 1349 N N . THR A 1 161 ? -27.784 -27.184 53.546 1.00 76.38 161 THR A N 1
ATOM 1350 C CA . THR A 1 161 ? -26.881 -27.547 52.439 1.00 76.38 161 THR A CA 1
ATOM 1351 C C . THR A 1 161 ? -26.570 -29.042 52.383 1.00 76.38 161 THR A C 1
ATOM 1353 O O . THR A 1 161 ? -26.391 -29.568 51.288 1.00 76.38 161 THR A O 1
ATOM 1356 N N . ASP A 1 162 ? -26.554 -29.725 53.532 1.00 77.38 162 ASP A N 1
ATOM 1357 C CA . ASP A 1 162 ? -26.259 -31.162 53.620 1.00 77.38 162 ASP A CA 1
ATOM 1358 C C . ASP A 1 162 ? -27.476 -32.048 53.289 1.00 77.38 162 ASP A C 1
ATOM 1360 O O . ASP A 1 162 ? -27.323 -33.159 52.781 1.00 77.38 162 ASP A O 1
ATOM 1364 N N . GLU A 1 163 ? -28.695 -31.569 53.566 1.00 76.94 163 GLU A N 1
ATOM 1365 C CA . GLU A 1 163 ? -29.936 -32.353 53.439 1.00 76.94 163 GLU A CA 1
ATOM 1366 C C . GLU A 1 163 ? -30.721 -32.074 52.135 1.00 76.94 163 GLU A C 1
ATOM 1368 O O . GLU A 1 163 ? -31.618 -32.844 51.780 1.00 76.94 163 GLU A O 1
ATOM 1373 N N . THR A 1 164 ? -30.402 -31.000 51.399 1.00 74.50 164 THR A N 1
ATOM 1374 C CA . THR A 1 164 ? -31.200 -30.517 50.250 1.00 74.50 164 THR A CA 1
ATOM 1375 C C . THR A 1 164 ? -30.466 -30.677 48.917 1.00 74.50 164 THR A C 1
ATOM 1377 O O . THR A 1 164 ? -29.254 -30.508 48.836 1.00 74.50 164 THR A O 1
ATOM 1380 N N . ASN A 1 165 ? -31.203 -30.941 47.827 1.00 84.38 165 ASN A N 1
ATOM 1381 C CA . ASN A 1 165 ? -30.631 -30.915 46.476 1.00 84.38 165 ASN A CA 1
ATOM 1382 C C . ASN A 1 165 ? -30.040 -29.515 46.178 1.00 84.38 165 ASN A C 1
ATOM 1384 O O . ASN A 1 165 ? -30.793 -28.534 46.232 1.00 84.38 165 ASN A O 1
ATOM 1388 N N . PRO A 1 166 ? -28.745 -29.417 45.813 1.00 81.69 166 PRO A N 1
ATOM 1389 C CA . PRO A 1 166 ? -28.073 -28.149 45.539 1.00 81.69 166 PRO A CA 1
ATOM 1390 C C . PRO A 1 166 ? -28.791 -27.264 44.516 1.00 81.69 166 PRO A C 1
ATOM 1392 O O . PRO A 1 166 ? -28.844 -26.053 44.697 1.00 81.69 166 PRO A O 1
ATOM 1395 N N . GLU A 1 167 ? -29.391 -27.839 43.470 1.00 82.44 167 GLU A N 1
ATOM 1396 C CA . GLU A 1 167 ? -30.091 -27.059 42.438 1.00 82.44 167 GLU A CA 1
ATOM 1397 C C . GLU A 1 167 ? -31.341 -26.361 42.991 1.00 82.44 167 GLU A C 1
ATOM 1399 O O . GLU A 1 167 ? -31.599 -25.197 42.690 1.00 82.44 167 GLU A O 1
ATOM 1404 N N . ILE A 1 168 ? -32.099 -27.057 43.845 1.00 82.00 168 ILE A N 1
ATOM 1405 C CA . ILE A 1 168 ? -33.320 -26.523 44.467 1.00 82.00 168 ILE A CA 1
ATOM 1406 C C . ILE A 1 168 ? -32.957 -25.467 45.512 1.00 82.00 168 ILE A C 1
ATOM 1408 O O . ILE A 1 168 ? -33.622 -24.436 45.609 1.00 82.00 168 ILE A O 1
ATOM 1412 N N . LEU A 1 169 ? -31.895 -25.713 46.280 1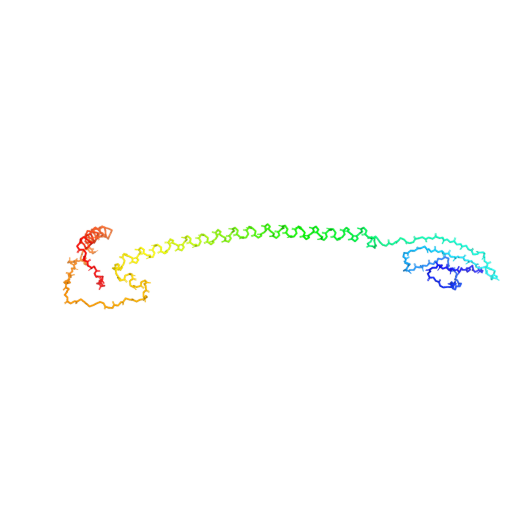.00 83.94 169 LEU A N 1
ATOM 1413 C CA . LEU A 1 169 ? -31.404 -24.771 47.278 1.00 83.94 169 LEU A CA 1
ATOM 1414 C C . LEU A 1 169 ? -30.940 -23.459 46.632 1.00 83.94 169 LEU A C 1
ATOM 1416 O O . LEU A 1 169 ? -31.290 -22.385 47.117 1.00 83.94 169 LEU A O 1
ATOM 1420 N N . ILE A 1 170 ? -30.207 -23.545 45.516 1.00 84.56 170 ILE A N 1
ATOM 1421 C CA . ILE A 1 170 ? -29.762 -22.373 44.751 1.00 84.56 170 ILE A CA 1
ATOM 1422 C C . ILE A 1 170 ? -30.965 -21.583 44.218 1.00 84.56 170 ILE A C 1
ATOM 1424 O O . ILE A 1 170 ? -31.005 -20.371 44.401 1.00 84.56 170 ILE A O 1
ATOM 1428 N N . ASP A 1 171 ? -31.979 -22.238 43.642 1.00 84.38 171 ASP A N 1
ATOM 1429 C CA . ASP A 1 171 ? -33.186 -21.549 43.148 1.00 84.38 171 ASP A CA 1
ATOM 1430 C C . ASP A 1 171 ? -33.971 -20.840 44.272 1.00 84.38 171 ASP A C 1
ATOM 1432 O O . ASP A 1 171 ? -34.480 -19.729 44.092 1.00 84.38 171 ASP A O 1
ATOM 1436 N N . GLN A 1 172 ? -34.054 -21.446 45.463 1.00 82.56 172 GLN A N 1
ATOM 1437 C CA . GLN A 1 172 ? -34.686 -20.810 46.624 1.00 82.56 172 GLN A CA 1
ATOM 1438 C C . GLN A 1 172 ? -33.882 -19.618 47.153 1.00 82.56 172 GLN A C 1
ATOM 1440 O O . GLN A 1 172 ? -34.474 -18.584 47.479 1.00 82.56 172 GLN A O 1
ATOM 1445 N N . LEU A 1 173 ? -32.552 -19.735 47.205 1.00 84.00 173 LEU A N 1
ATOM 1446 C CA . LEU A 1 173 ? -31.668 -18.636 47.589 1.00 84.00 173 LEU A CA 1
ATOM 1447 C C . LEU A 1 173 ? -31.751 -17.480 46.595 1.00 84.00 173 LEU A C 1
ATOM 1449 O O . LEU A 1 173 ? -31.908 -16.339 47.022 1.00 84.00 173 LEU A O 1
ATOM 1453 N N . ASP A 1 174 ? -31.736 -17.757 45.292 1.00 84.06 174 ASP A N 1
ATOM 1454 C CA . ASP A 1 174 ? -31.883 -16.734 44.254 1.00 84.06 174 ASP A CA 1
ATOM 1455 C C . ASP A 1 174 ? -33.202 -15.967 44.414 1.00 84.06 174 ASP A C 1
ATOM 1457 O O . ASP A 1 174 ? -33.210 -14.736 44.396 1.00 84.06 174 ASP A O 1
ATOM 1461 N N . LYS A 1 175 ? -34.324 -16.656 44.666 1.00 84.69 175 LYS A N 1
ATOM 1462 C CA . LYS A 1 175 ? -35.621 -16.004 44.936 1.00 84.69 175 LYS A CA 1
ATOM 1463 C C . LYS A 1 175 ? -35.595 -15.141 46.195 1.00 84.69 175 LYS A C 1
ATOM 1465 O O . LYS A 1 175 ? -36.125 -14.027 46.181 1.00 84.69 175 LYS A O 1
ATOM 1470 N N . PHE A 1 176 ? -34.991 -15.639 47.272 1.00 85.56 176 PHE A N 1
ATOM 1471 C CA . PHE A 1 176 ? -34.842 -14.890 48.517 1.00 85.56 176 PHE A CA 1
ATOM 1472 C C . PHE A 1 176 ? -33.996 -13.627 48.311 1.00 85.56 176 PHE A C 1
ATOM 1474 O O . PHE A 1 176 ? -34.425 -12.537 48.695 1.00 85.56 176 PHE A O 1
ATOM 1481 N N . PHE A 1 177 ? -32.841 -13.744 47.651 1.00 83.31 177 PHE A N 1
ATOM 1482 C CA . PHE A 1 1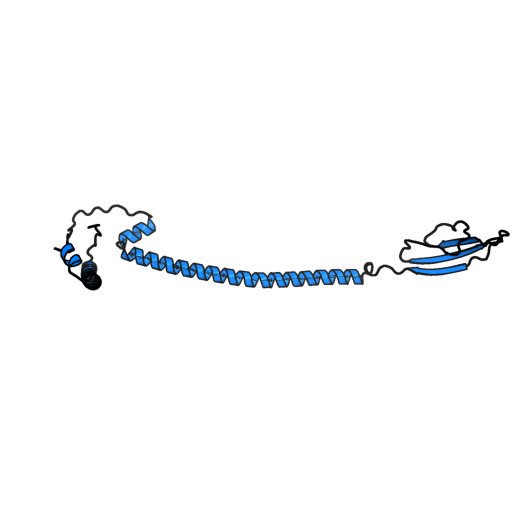77 ? -31.956 -12.614 47.375 1.00 83.31 177 PHE A CA 1
ATOM 1483 C C . PHE A 1 177 ? -32.578 -11.605 46.414 1.00 83.31 177 PHE A C 1
ATOM 1485 O O . PHE A 1 177 ? -32.457 -10.410 46.661 1.00 83.31 177 PHE A O 1
ATOM 1492 N N . LEU A 1 178 ? -33.311 -12.045 45.389 1.00 84.81 178 LEU A N 1
ATOM 1493 C CA . LEU A 1 178 ? -34.057 -11.148 44.501 1.00 84.81 178 LEU A CA 1
ATOM 1494 C C . LEU A 1 178 ? -35.121 -10.347 45.263 1.00 84.81 178 LEU A C 1
ATOM 1496 O O . LEU A 1 178 ? -35.251 -9.137 45.062 1.00 84.81 178 LEU A O 1
ATOM 1500 N N . TYR A 1 179 ? -35.868 -10.994 46.163 1.00 86.19 179 TYR A N 1
ATOM 1501 C CA . TYR A 1 179 ? -36.842 -10.295 47.000 1.00 86.19 179 TYR A CA 1
ATOM 1502 C C . TYR A 1 179 ? -36.152 -9.317 47.958 1.00 86.19 179 TYR A C 1
ATOM 1504 O O . TYR A 1 179 ? -36.561 -8.160 48.062 1.00 86.19 179 TYR A O 1
ATOM 1512 N N . PHE A 1 180 ? -35.075 -9.744 48.614 1.00 84.81 180 PHE A N 1
ATOM 1513 C CA . PHE A 1 180 ? -34.306 -8.898 49.520 1.00 84.81 180 PHE A CA 1
ATOM 1514 C C . PHE A 1 180 ? -33.715 -7.677 48.803 1.00 84.81 180 PHE A C 1
ATOM 1516 O O . PHE A 1 180 ? -33.885 -6.552 49.270 1.00 84.81 180 PHE A O 1
ATOM 1523 N N . ASP A 1 181 ? -33.106 -7.870 47.633 1.00 83.56 181 ASP A N 1
ATOM 1524 C CA . ASP A 1 181 ? -32.544 -6.791 46.820 1.00 83.56 181 ASP A CA 1
ATOM 1525 C C . ASP A 1 181 ? -33.634 -5.793 46.384 1.00 83.56 181 ASP A C 1
ATOM 1527 O O . ASP A 1 181 ? -33.401 -4.584 46.407 1.00 83.56 181 ASP A O 1
ATOM 1531 N N . SER A 1 182 ? -34.860 -6.259 46.107 1.00 85.94 182 SER A N 1
ATOM 1532 C CA . SER A 1 182 ? -35.994 -5.368 45.806 1.00 85.94 182 SER A CA 1
ATOM 1533 C C . SER A 1 182 ? -36.407 -4.490 46.998 1.00 85.94 182 SER A C 1
ATOM 1535 O O . SER A 1 182 ? -36.766 -3.322 46.825 1.00 85.94 182 SER A O 1
ATOM 1537 N N . VAL A 1 183 ? -36.325 -5.018 48.225 1.00 86.94 183 VAL A N 1
ATOM 1538 C CA . VAL A 1 183 ? -36.586 -4.265 49.462 1.00 86.94 183 VAL A CA 1
ATOM 1539 C C . VAL A 1 183 ? -35.470 -3.245 49.690 1.00 86.94 183 VAL A C 1
ATOM 1541 O O . VAL A 1 183 ? -35.753 -2.075 49.950 1.00 86.94 183 VAL A O 1
ATOM 1544 N N . VAL A 1 184 ? -34.211 -3.659 49.533 1.00 86.50 184 VAL A N 1
ATOM 1545 C CA . VAL A 1 184 ? -33.034 -2.787 49.654 1.00 86.50 184 VAL A CA 1
ATOM 1546 C C . VAL A 1 184 ? -33.129 -1.606 48.685 1.00 86.50 184 VAL A C 1
ATOM 1548 O O . VAL A 1 184 ? -32.974 -0.458 49.106 1.00 86.50 184 VAL A O 1
ATOM 1551 N N . GLU A 1 185 ? -33.467 -1.859 47.418 1.00 83.94 185 GLU A N 1
ATOM 1552 C CA . GLU A 1 185 ? -33.644 -0.813 46.406 1.00 83.94 185 GLU A CA 1
ATOM 1553 C C . GLU A 1 185 ? -34.818 0.120 46.745 1.00 83.94 185 GLU A C 1
ATOM 1555 O O . GLU A 1 185 ? -34.668 1.346 46.717 1.00 83.94 185 GLU A O 1
ATOM 1560 N N . LYS A 1 186 ? -35.970 -0.437 47.148 1.00 88.19 186 LYS A N 1
ATOM 1561 C CA . LYS A 1 186 ? -37.174 0.334 47.504 1.00 88.19 186 LYS A CA 1
ATOM 1562 C C . LYS A 1 186 ? -36.937 1.303 48.662 1.00 88.19 186 LYS A C 1
ATOM 1564 O O . LYS A 1 186 ? -37.440 2.426 48.626 1.00 88.19 186 LYS A O 1
ATOM 1569 N N . TYR A 1 187 ? -36.194 0.880 49.682 1.00 87.69 187 TYR A N 1
ATOM 1570 C CA . TYR A 1 187 ? -35.916 1.689 50.872 1.00 87.69 187 TYR A CA 1
ATOM 1571 C C . TYR A 1 187 ? -34.577 2.440 50.806 1.00 87.69 187 TYR A C 1
ATOM 1573 O O . TYR A 1 187 ? -34.227 3.119 51.768 1.00 87.69 187 TYR A O 1
ATOM 1581 N N . ARG A 1 188 ? -33.854 2.369 49.673 1.00 83.44 188 ARG A N 1
ATOM 1582 C CA . ARG A 1 188 ? -32.525 2.982 49.471 1.00 83.44 188 ARG A CA 1
ATOM 1583 C C . ARG A 1 188 ? -31.519 2.595 50.561 1.00 83.44 188 ARG A C 1
ATOM 1585 O O . ARG A 1 188 ? -30.738 3.425 51.020 1.00 83.44 188 ARG A O 1
ATOM 1592 N N . ILE A 1 189 ? -31.572 1.339 50.990 1.00 85.88 189 ILE A N 1
ATOM 1593 C CA . ILE A 1 189 ? -30.637 0.780 51.964 1.00 85.88 189 ILE A CA 1
ATOM 1594 C C . ILE A 1 189 ? -29.331 0.465 51.231 1.00 85.88 189 ILE A C 1
ATOM 1596 O O . ILE A 1 189 ? -29.344 -0.008 50.096 1.00 85.88 189 ILE A O 1
ATOM 1600 N N . GLU A 1 190 ? -28.193 0.722 51.866 1.00 79.06 190 GLU A N 1
ATOM 1601 C CA . GLU A 1 190 ? -26.895 0.373 51.297 1.00 79.06 190 GLU A CA 1
ATOM 1602 C C . GLU A 1 190 ? -26.501 -1.044 51.726 1.00 79.06 190 GLU A C 1
ATOM 1604 O O . GLU A 1 190 ? -26.329 -1.331 52.912 1.00 79.06 190 GLU A O 1
ATOM 1609 N N . LYS A 1 191 ? -26.389 -1.957 50.754 1.00 79.00 191 LYS A N 1
ATOM 1610 C CA . LYS A 1 191 ? -25.971 -3.340 51.002 1.00 79.00 191 LYS A CA 1
ATOM 1611 C C . LYS A 1 191 ? -24.453 -3.392 51.152 1.00 79.00 191 LYS A C 1
ATOM 1613 O O . LYS A 1 191 ? -23.723 -3.177 50.187 1.00 79.00 191 LYS A O 1
ATOM 1618 N N . ILE A 1 192 ? -23.980 -3.740 52.343 1.00 78.12 192 ILE A N 1
ATOM 1619 C CA . ILE A 1 192 ? -22.558 -3.980 52.603 1.00 78.12 192 ILE A CA 1
ATOM 1620 C C . ILE A 1 192 ? -22.286 -5.468 52.386 1.00 78.12 192 ILE A C 1
ATOM 1622 O O . ILE A 1 192 ? -22.854 -6.313 53.072 1.00 78.12 192 ILE A O 1
ATOM 1626 N N . LYS A 1 193 ? -21.425 -5.804 51.418 1.00 68.38 193 LYS A N 1
ATOM 1627 C CA . LYS A 1 193 ? -20.960 -7.184 51.240 1.00 68.38 193 LYS A CA 1
ATOM 1628 C C . LYS A 1 193 ? -19.880 -7.480 52.274 1.00 68.38 193 LYS A C 1
ATOM 1630 O O . LYS A 1 193 ? -18.780 -6.940 52.188 1.00 68.38 193 LYS A O 1
ATOM 1635 N N . THR A 1 194 ? -20.191 -8.345 53.227 1.00 54.97 194 THR A N 1
ATOM 1636 C CA . THR A 1 194 ? -19.205 -8.963 54.113 1.00 54.97 194 THR A CA 1
ATOM 1637 C C . THR A 1 194 ? -18.845 -10.343 53.580 1.00 54.97 194 THR A C 1
ATOM 1639 O O . THR A 1 194 ? -19.707 -11.058 53.077 1.00 54.97 194 THR A O 1
ATOM 1642 N N . ILE A 1 195 ? -17.570 -10.712 53.683 1.00 46.50 195 ILE A N 1
ATOM 1643 C CA . ILE A 1 195 ? -17.140 -12.101 53.518 1.00 46.50 195 ILE A CA 1
ATOM 1644 C C . ILE A 1 195 ? -17.532 -12.809 54.821 1.00 46.50 195 ILE A C 1
ATOM 1646 O O . ILE A 1 195 ? -16.937 -12.535 55.862 1.00 46.50 195 ILE A O 1
ATOM 1650 N N . GLY A 1 196 ? -18.595 -13.608 54.777 1.00 58.12 196 GLY A N 1
ATOM 1651 C CA . GLY A 1 196 ? -18.822 -14.706 55.719 1.00 58.12 196 GLY A CA 1
ATOM 1652 C C . GLY A 1 196 ? -18.337 -16.008 55.079 1.00 58.12 196 GLY A C 1
ATOM 1653 O O . GLY A 1 196 ? -18.105 -16.014 53.868 1.00 58.12 196 GLY A O 1
ATOM 1654 N N . ASP A 1 197 ? -18.137 -17.044 55.892 1.00 42.44 197 ASP A N 1
ATOM 1655 C CA . ASP A 1 197 ? -17.756 -18.394 55.437 1.00 42.44 197 ASP A CA 1
ATOM 1656 C C . ASP A 1 197 ? -18.771 -18.974 54.428 1.00 42.44 197 ASP A C 1
ATOM 1658 O O . ASP A 1 197 ? -19.984 -18.691 54.587 1.00 42.44 197 ASP A O 1
#

Foldseek 3Di:
DWAKWKWKDKPPPDDDIDPTDSDPDDDDPDDAFAKIKMWMWIATSVGDIDDIDIDIDGDDHDPCVDPVNVVVVVVVVVVVVVVVVVVVVVVVVVVVVVVVVVVVVVVVVVVVVVVVVLVVLVVPDPPVQSVCCVPPVDGDDDDDPDDDDDDDDDPPPVVCVVPDDPVVVVVVVVVVVVVVVVVCVVVVPDDDDDDDD

Sequence (197 aa):
MGSVQFSSYLEGFESDWTPWTNNNTREINRLYPGSYTLWVKAKNFWGEESESHSLQFYIKPKFFETNYFIIAFLGLGFLGLLLSYRWRRYSYAKVRYKLESLINQRTEELVKEKEKTDNLLARVLPKDTASELKEKGRVNTQRFQVVTVLFCDIEGFTRITDETNPEILIDQLDKFFLYFDSVVEKYRIEKIKTIGD

Radius of gyration: 54.23 Å; chains: 1; bounding box: 94×43×127 Å

Secondary structure (DSSP, 8-state):
-PPPEEEEEEETT-SSPPPPBS-S------PPSEEEEEEEEEE-TTSPBPPPEEEEEEEPPPGGGSHHHHHHHHHHHHHHHHHHHHHHHHHHHHHHHHHHHHHHHHHHHHHHHHHHHHHHHHHHS-HHHHHHHHHHSSPPPP--SS--PPP---TTHHHHHHHS-HHHHHHHHHHHHHHHHHHHHHHT---------